Protein AF-A0A238YAT5-F1 (afdb_monomer)

Organism: Halorubrum vacuolatum (NCBI:txid63740)

Secondary structure (DSSP, 8-state):
------PPPPSSEEEES-GGGGTTT----SS--EEEE-SSHHHHHHHHHHHHHTT---TTEEEE-HHHHHHHHHHHTT--EEE--HHHHHHHHHHHHH-S--HHHHHHHHHH-SSGGGGHHHHHHHHHHHHHHHTT-HHHHHHHHHHHHHGGGTS-HHHHHHHHHHHHHHHHHHHHHHHHHHHHHHTSSS--EEES-HHHHHHHHHHHHHH-THHHHHH-TT--EEEEEEESS--HHHHHHHHHHHHHSSPEEEEEE-TTTHHHHHHHHHHSPPPSSTT---PPP--

Mean predicted aligned error: 5.85 Å

Solvent-accessible surface area (backbone atoms only — not comparable to full-atom values): 15440 Å² total; per-residue (Å²): 132,87,74,83,78,66,74,50,84,68,93,52,50,76,40,63,56,54,71,68,68,78,52,72,78,45,38,87,44,98,56,38,32,32,40,40,31,22,89,45,70,69,56,48,53,54,50,54,49,52,32,55,77,67,73,45,46,58,47,19,54,38,83,42,40,63,56,52,51,21,42,42,33,19,46,50,62,75,52,49,55,44,49,41,52,71,68,60,43,54,54,53,50,44,57,58,66,65,53,91,87,50,73,56,51,54,50,26,22,74,64,78,40,77,61,50,66,83,37,46,69,60,53,54,48,54,38,51,53,48,36,41,66,30,45,40,20,58,70,46,50,49,52,50,50,50,50,51,61,67,48,54,86,79,47,57,74,62,60,44,49,44,52,48,32,44,50,19,27,40,28,43,49,51,52,51,46,34,53,50,36,40,54,61,18,75,77,42,97,72,69,54,40,34,29,61,28,56,63,53,38,36,20,50,24,41,40,48,35,70,76,39,44,62,22,50,46,67,54,39,74,59,48,49,30,42,34,40,44,69,41,71,71,84,34,38,52,58,54,41,44,58,51,47,46,46,74,55,43,91,37,48,42,36,41,33,24,36,64,89,45,17,63,66,50,54,53,46,61,24,61,53,80,81,71,79,72,51,50,44,67,49,65,52,87,63,136

Radius of gyration: 20.61 Å; Cα contacts (8 Å, |Δi|>4): 437; chains: 1; bounding box: 48×39×60 Å

Foldseek 3Di:
DPDPQQFADDLAAEAEACQVVVQPPQDDDPAAAEEEEEQDVVQVVVNVVVCVVVVGHCRNYDYDYLLVLLQLLCVLLVQAADEDDPVRLLVLLLVVLVPPPDPLVVLVCVQQHPPVNVVSVVLVVLLVVCCQACVQPQVSLVVVLVVLVVCCVPDPPVVSSSVLSSQQSSLVSQVSSQVVQQVVQVPDPDRHRYHHGSSLSLLVSLLSCQVPVVSCCSSPVNHQEYEYEADLDHGQSNLSVQRSCSVSHNHRYYYYYYNVRRPVVSVCSRRDDRDDSGSDHDRDDDD

InterPro domains:
  IPR058819 UvrD domain-like [PF26510] (13-283)

Sequence (287 aa):
MQHKLTAYSLPFRVHVGQPETLWTTATRSRQPTTLIVTPVQLHKRNLETRLREQSRPMSSLLFRRLRGVAEDLLEAANKPAIAADRVDRLASLTEILTDPHRSVYDHLGAVIGEPLTAQIETVERARSELELVTGFHPRRMEWLADTVRSETRTASGLATIETLDLLAGVSQLHADLNNRLAADTAARETPTTRLASETTLLTRAIRELIADPGVWTAAYPTIERFVVAGASMLTAPLEDLLRAVVAQTDTDVHLHLRTASGPPIDEHLRRTKAVEEPGTQAVFAWR

Nearest PDB structures (foldseek):
  7sjr-assembly1_A  TM=6.755E-01  e=3.023E-04  Mycolicibacterium smegmatis
  4c30-assembly2_I  TM=5.904E-01  e=1.666E-04  Deinococcus radiodurans
  2is6-assembly1_A  TM=5.477E-01  e=5.486E-04  Escherichia coli
  2is6-assembly1_B  TM=5.410E-01  e=3.964E-04  Escherichia coli
  2is4-assembly1_A  TM=5.396E-01  e=8.016E-04  Escherichia coli

Structure (mmCIF, N/CA/C/O backbone):
data_AF-A0A238YAT5-F1
#
_entry.id   AF-A0A238YAT5-F1
#
loop_
_atom_site.group_PDB
_atom_site.id
_atom_site.type_symbol
_atom_site.label_atom_id
_atom_site.label_alt_id
_atom_site.label_comp_id
_atom_site.label_asym_id
_atom_site.label_entity_id
_atom_site.label_seq_id
_atom_site.pdbx_PDB_ins_code
_atom_site.Cartn_x
_atom_site.Cartn_y
_atom_site.Cartn_z
_atom_site.occupancy
_atom_site.B_iso_or_equiv
_atom_site.auth_seq_id
_atom_site.auth_comp_id
_atom_site.auth_asym_id
_atom_site.auth_atom_id
_atom_site.pdbx_PDB_model_num
ATOM 1 N N . MET A 1 1 ? -18.346 12.474 -25.838 1.00 33.84 1 MET A N 1
ATOM 2 C CA . MET A 1 1 ? -18.991 11.300 -25.209 1.00 33.84 1 MET A CA 1
ATOM 3 C C . MET A 1 1 ? -19.095 11.563 -23.717 1.00 33.84 1 MET A C 1
ATOM 5 O O . MET A 1 1 ? -18.069 11.628 -23.058 1.00 33.84 1 MET A O 1
ATOM 9 N N . GLN A 1 2 ? -20.301 11.785 -23.193 1.00 32.03 2 GLN A N 1
ATOM 10 C CA . GLN A 1 2 ? -20.530 11.806 -21.746 1.00 32.03 2 GLN A CA 1
ATOM 11 C C . GLN A 1 2 ? -20.383 10.369 -21.238 1.00 32.03 2 GLN A C 1
ATOM 13 O O . GLN A 1 2 ? -21.276 9.548 -21.442 1.00 32.03 2 GLN A O 1
ATOM 18 N N . HIS A 1 3 ? -19.248 10.038 -20.620 1.00 34.88 3 HIS A N 1
ATOM 19 C CA . HIS A 1 3 ? -19.173 8.823 -19.817 1.00 34.88 3 HIS A CA 1
ATOM 20 C C . HIS A 1 3 ? -20.176 8.981 -18.674 1.00 34.88 3 HIS A C 1
ATOM 22 O O . HIS A 1 3 ? -20.039 9.876 -17.842 1.00 34.88 3 HIS A O 1
ATOM 28 N N . LYS A 1 4 ? -21.217 8.143 -18.658 1.00 39.00 4 LYS A N 1
ATOM 29 C CA . LYS A 1 4 ? -22.094 7.970 -17.497 1.00 39.00 4 LYS A CA 1
ATOM 30 C C . LYS A 1 4 ? -21.203 7.475 -16.353 1.00 39.00 4 LYS A C 1
ATOM 32 O O . LYS A 1 4 ? -20.865 6.297 -16.285 1.00 39.00 4 LYS A O 1
ATOM 37 N N . LEU A 1 5 ? -20.737 8.403 -15.522 1.00 48.31 5 LEU A N 1
ATOM 38 C CA . LEU A 1 5 ? -19.886 8.116 -14.375 1.00 48.31 5 LEU A CA 1
ATOM 39 C C . LEU A 1 5 ? -20.742 7.387 -13.344 1.00 48.31 5 LEU A C 1
ATOM 41 O O . LEU A 1 5 ? -21.605 7.982 -12.704 1.00 48.31 5 LEU A O 1
ATOM 45 N N . THR A 1 6 ? -20.546 6.077 -13.240 1.00 58.47 6 THR A N 1
ATOM 46 C CA . THR A 1 6 ? -21.211 5.276 -12.214 1.00 58.47 6 THR A CA 1
ATOM 47 C C . THR A 1 6 ? -20.462 5.524 -10.913 1.00 58.47 6 THR A C 1
ATOM 49 O O . THR A 1 6 ? -19.295 5.160 -10.802 1.00 58.47 6 THR A O 1
ATOM 52 N N . ALA A 1 7 ? -21.096 6.209 -9.962 1.00 68.38 7 ALA A N 1
ATOM 53 C CA . ALA A 1 7 ? -20.542 6.371 -8.626 1.00 68.38 7 ALA A CA 1
ATOM 54 C C . ALA A 1 7 ? -20.739 5.064 -7.845 1.00 68.38 7 ALA A C 1
ATOM 56 O O . ALA A 1 7 ? -21.867 4.601 -7.680 1.00 68.38 7 ALA A O 1
ATOM 57 N N . TYR A 1 8 ? -19.649 4.474 -7.368 1.00 74.06 8 TYR A N 1
ATOM 58 C CA . TYR A 1 8 ? -19.668 3.309 -6.496 1.00 74.06 8 TYR A CA 1
ATOM 59 C C . TYR A 1 8 ? -19.928 3.737 -5.048 1.00 74.06 8 TYR A C 1
ATOM 61 O O . TYR A 1 8 ? -19.348 4.706 -4.546 1.00 74.06 8 TYR A O 1
ATOM 69 N N . SER A 1 9 ? -20.789 2.994 -4.351 1.00 83.62 9 SER A N 1
ATOM 70 C CA . SER A 1 9 ? -20.909 3.101 -2.898 1.00 83.62 9 SER A CA 1
ATOM 71 C C . SER A 1 9 ? -19.636 2.567 -2.245 1.00 83.62 9 SER A C 1
ATOM 73 O O . SER A 1 9 ? -19.202 1.455 -2.549 1.00 83.62 9 SER A O 1
ATOM 75 N N . LEU A 1 10 ? -19.044 3.346 -1.341 1.00 89.25 10 LEU A N 1
ATOM 76 C CA . LEU A 1 10 ? -17.885 2.895 -0.580 1.00 89.25 10 LEU A CA 1
ATOM 77 C C . LEU A 1 10 ? -18.328 1.977 0.563 1.00 89.25 10 LEU A C 1
ATOM 79 O O . LEU A 1 10 ? -19.313 2.294 1.230 1.00 89.25 10 LEU A O 1
ATOM 83 N N . PRO A 1 11 ? -17.600 0.876 0.816 1.00 90.31 11 PRO A N 1
ATOM 84 C CA . PRO A 1 11 ? -17.917 -0.033 1.912 1.00 90.31 11 PRO A CA 1
ATOM 85 C C . PRO A 1 11 ? -17.482 0.535 3.279 1.00 90.31 11 PRO A C 1
ATOM 87 O O . PRO A 1 11 ? -17.828 -0.010 4.316 1.00 90.31 11 PRO A O 1
ATOM 90 N N . PHE A 1 12 ? -16.764 1.661 3.297 1.00 93.88 12 PHE A N 1
ATOM 91 C CA . PHE A 1 12 ? -16.327 2.377 4.497 1.00 93.88 12 PHE A CA 1
ATOM 92 C C . PHE A 1 12 ? -16.749 3.847 4.458 1.00 93.88 12 PHE A C 1
ATOM 94 O O . PHE A 1 12 ? -17.096 4.400 3.409 1.00 93.88 12 PHE A O 1
ATOM 101 N N . ARG A 1 13 ? -16.684 4.511 5.615 1.00 94.25 13 ARG A N 1
ATOM 102 C CA . ARG A 1 13 ? -17.069 5.920 5.756 1.00 94.25 13 ARG A CA 1
ATOM 103 C C . ARG A 1 13 ? -15.888 6.836 5.459 1.00 94.25 13 ARG A C 1
ATOM 105 O O . ARG A 1 13 ? -14.806 6.653 6.011 1.00 94.25 13 ARG A O 1
ATOM 112 N N . VAL A 1 14 ? -16.115 7.856 4.635 1.00 93.88 14 VAL A N 1
ATOM 113 C CA . VAL A 1 14 ? -15.128 8.901 4.334 1.00 93.88 14 VAL A CA 1
ATOM 114 C C . VAL A 1 14 ? -15.590 10.218 4.944 1.00 93.88 14 VAL A C 1
ATOM 116 O O . VAL A 1 14 ? -16.712 10.656 4.706 1.00 93.88 14 VAL A O 1
ATOM 119 N N . HIS A 1 15 ? -14.711 10.848 5.717 1.00 93.06 15 HIS A N 1
ATOM 120 C CA . HIS A 1 15 ? -14.942 12.128 6.383 1.00 93.06 15 HIS A CA 1
ATOM 121 C C . HIS A 1 15 ? -13.949 13.149 5.842 1.00 93.06 15 HIS A C 1
ATOM 123 O O . HIS A 1 15 ? -12.739 12.938 5.923 1.00 93.06 15 HIS A O 1
ATOM 129 N N . VAL A 1 16 ? -14.433 14.268 5.306 1.00 91.75 16 VAL A N 1
ATOM 130 C CA . VAL A 1 16 ? -13.578 15.316 4.731 1.00 91.75 16 VAL A CA 1
ATOM 131 C C . VAL A 1 16 ? -13.651 16.563 5.595 1.00 91.75 16 VAL A C 1
ATOM 133 O O . VAL A 1 16 ? -14.718 17.141 5.765 1.00 91.75 16 VAL A O 1
ATOM 136 N N . GLY A 1 17 ? -12.507 16.993 6.132 1.00 84.00 17 GLY A N 1
ATOM 137 C CA . GLY A 1 17 ? -12.424 18.255 6.873 1.00 84.00 17 GLY A CA 1
ATOM 138 C C . GLY A 1 17 ? -13.181 18.270 8.203 1.00 84.00 17 GLY A C 1
ATOM 139 O O . GLY A 1 17 ? -13.448 19.351 8.713 1.00 84.00 17 GLY A O 1
ATOM 140 N N . GLN A 1 18 ? -13.487 17.096 8.763 1.00 82.06 18 GLN A N 1
ATOM 141 C CA . GLN A 1 18 ? -14.214 16.934 10.028 1.00 82.06 18 GLN A CA 1
ATOM 142 C C . GLN A 1 18 ? -13.343 16.259 11.105 1.00 82.06 18 GLN A C 1
ATOM 144 O O . GLN A 1 18 ? -13.629 15.130 11.517 1.00 82.06 18 GLN A O 1
ATOM 149 N N . PRO A 1 19 ? -12.211 16.857 11.522 1.00 77.06 19 PRO A N 1
ATOM 150 C CA . PRO A 1 19 ? -11.283 16.210 12.448 1.00 77.06 19 PRO A CA 1
ATOM 151 C C . PRO A 1 19 ? -11.903 15.933 13.823 1.00 77.06 19 PRO A C 1
ATOM 153 O O . PRO A 1 19 ? -11.554 14.940 14.443 1.00 77.06 19 PRO A O 1
ATOM 156 N N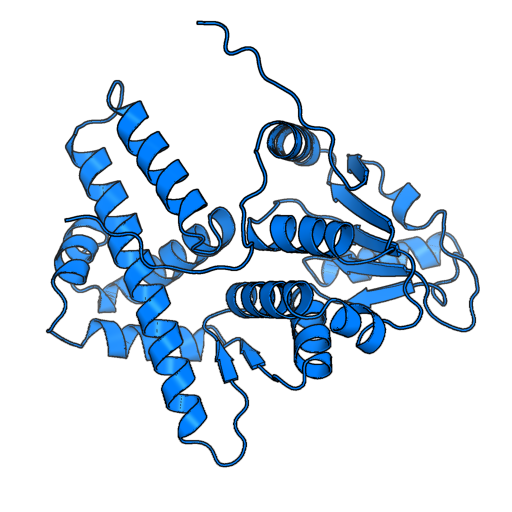 . GLU A 1 20 ? -12.840 16.753 14.286 1.00 75.56 20 GLU A N 1
ATOM 157 C CA . GLU A 1 20 ? -13.546 16.590 15.562 1.00 75.56 20 GLU A CA 1
ATOM 158 C C . GLU A 1 20 ? -14.279 15.252 15.697 1.00 75.56 20 GLU A C 1
ATOM 160 O O . GLU A 1 20 ? -14.320 14.681 16.787 1.00 75.56 20 GLU A O 1
ATOM 165 N N . THR A 1 21 ? -14.770 14.692 14.591 1.00 80.69 21 THR A N 1
ATOM 166 C CA . THR A 1 21 ? -15.446 13.383 14.582 1.00 80.69 21 THR A CA 1
ATOM 167 C C . THR A 1 21 ? -14.509 12.213 14.914 1.00 80.69 21 THR A C 1
ATOM 169 O O . THR A 1 21 ? -14.981 11.150 15.310 1.00 80.69 21 THR A O 1
ATOM 172 N N . LEU A 1 22 ? -13.181 12.402 14.829 1.00 76.81 22 LEU A N 1
ATOM 173 C CA . LEU A 1 22 ? -12.184 11.381 15.188 1.00 76.81 22 LEU A CA 1
ATOM 174 C C . LEU A 1 22 ? -12.222 11.004 16.670 1.00 76.81 22 LEU A C 1
ATOM 176 O O . LEU A 1 22 ? -11.814 9.905 17.036 1.00 76.81 22 LEU A O 1
ATOM 180 N N . TRP A 1 23 ? -12.649 11.928 17.529 1.00 75.44 23 TRP A N 1
ATOM 181 C CA . TRP A 1 23 ? -12.578 11.759 18.978 1.00 75.44 23 TRP A CA 1
ATOM 182 C C . TRP A 1 23 ? -13.898 12.012 19.700 1.00 75.44 23 TRP A C 1
ATOM 184 O O . TRP A 1 23 ? -13.949 11.928 20.928 1.00 75.44 23 TRP A O 1
ATOM 194 N N . THR A 1 24 ? -14.994 12.249 18.975 1.00 74.31 24 THR A N 1
ATOM 195 C CA . THR A 1 24 ? -16.342 12.254 19.569 1.00 74.31 24 THR A CA 1
ATOM 196 C C . THR A 1 24 ? -16.690 10.916 20.215 1.00 74.31 24 THR A C 1
ATOM 198 O O . THR A 1 24 ? -17.470 10.886 21.162 1.00 74.31 24 THR A O 1
ATOM 201 N N . THR A 1 25 ? -16.088 9.819 19.748 1.00 72.56 25 THR A N 1
ATOM 202 C CA . THR A 1 25 ? -16.302 8.470 20.290 1.00 72.56 25 THR A CA 1
ATOM 203 C C . THR A 1 25 ? -15.244 8.046 21.307 1.00 72.56 25 THR A C 1
ATOM 205 O O . THR A 1 25 ? -15.262 6.905 21.756 1.00 72.56 25 THR A O 1
ATOM 208 N N . ALA A 1 26 ? -14.325 8.941 21.682 1.00 84.38 26 ALA A N 1
ATOM 209 C CA . ALA A 1 26 ? -13.312 8.655 22.686 1.00 84.38 26 ALA A CA 1
ATOM 210 C C . ALA A 1 26 ? -13.960 8.579 24.080 1.00 84.38 26 ALA A C 1
ATOM 212 O O . ALA A 1 26 ? -14.397 9.584 24.650 1.00 84.38 26 ALA A O 1
ATOM 213 N N . THR A 1 27 ? -14.034 7.368 24.627 1.00 87.44 27 THR A N 1
ATOM 214 C CA . THR A 1 27 ? -14.640 7.061 25.930 1.00 87.44 27 THR A CA 1
ATOM 215 C C . THR A 1 27 ? -13.621 6.436 26.881 1.00 87.44 27 THR A C 1
ATOM 217 O O . THR A 1 27 ? -12.534 6.010 26.478 1.00 87.44 27 THR A O 1
ATOM 220 N N . ARG A 1 28 ? -13.938 6.407 28.181 1.00 90.00 28 ARG A N 1
ATOM 221 C CA . ARG A 1 28 ? -13.153 5.618 29.134 1.00 90.00 28 ARG A CA 1
ATOM 222 C C . ARG A 1 28 ? -13.497 4.149 28.927 1.00 90.00 28 ARG A C 1
ATOM 224 O O . ARG A 1 28 ? -14.640 3.760 29.125 1.00 90.00 28 ARG A O 1
ATOM 231 N N . SER A 1 29 ? -12.496 3.354 28.583 1.00 91.19 29 SER A N 1
ATOM 232 C CA . SER A 1 29 ? -12.596 1.898 28.506 1.00 91.19 29 SER A CA 1
ATOM 233 C C . SER A 1 29 ? -11.443 1.238 29.264 1.00 91.19 29 SER A C 1
ATOM 235 O O . SER A 1 29 ? -10.429 1.888 29.539 1.00 91.19 29 SER A O 1
ATOM 237 N N . ARG A 1 30 ? -11.616 -0.040 29.622 1.00 91.50 30 ARG A N 1
ATOM 238 C CA . ARG A 1 30 ? -10.552 -0.904 30.168 1.00 91.50 30 ARG A CA 1
ATOM 239 C C . ARG A 1 30 ? -9.630 -1.445 29.075 1.00 91.50 30 ARG A C 1
ATOM 241 O O . ARG A 1 30 ? -8.480 -1.753 29.363 1.00 91.50 30 ARG A O 1
ATOM 248 N N . GLN A 1 31 ? -10.140 -1.561 27.852 1.00 92.50 31 GLN A N 1
ATOM 249 C CA . GLN A 1 31 ? -9.416 -2.043 26.678 1.00 92.50 31 GLN A CA 1
ATOM 250 C C . GLN A 1 31 ? -9.695 -1.122 25.483 1.00 92.50 31 GLN A C 1
ATOM 252 O O . GLN A 1 31 ? -10.791 -0.553 25.399 1.00 92.50 31 GLN A O 1
ATOM 257 N N . PRO A 1 32 ? -8.731 -0.942 24.568 1.00 94.44 32 PRO A N 1
ATOM 258 C CA . PRO A 1 32 ? -8.949 -0.123 23.388 1.00 94.44 32 PRO A CA 1
ATOM 259 C C . PRO A 1 32 ? -9.992 -0.775 22.476 1.00 94.44 32 PRO A C 1
ATOM 261 O O . PRO A 1 32 ? -9.917 -1.971 22.218 1.00 94.44 32 PRO A O 1
ATOM 264 N N . THR A 1 33 ? -10.938 0.012 21.971 1.00 95.56 33 THR A N 1
ATOM 265 C CA . THR A 1 33 ? -11.963 -0.436 21.011 1.00 95.56 33 THR A CA 1
ATOM 266 C C . THR A 1 33 ? -11.824 0.233 19.648 1.00 95.56 33 THR A C 1
ATOM 268 O O . THR A 1 33 ? -12.434 -0.195 18.673 1.00 95.56 33 THR A O 1
ATOM 271 N N . THR A 1 34 ? -11.006 1.284 19.550 1.00 95.56 34 THR A N 1
ATOM 272 C CA . THR A 1 34 ? -10.747 2.007 18.302 1.00 95.56 34 THR A CA 1
ATOM 273 C C . THR A 1 34 ? -9.257 2.008 17.983 1.00 95.56 34 THR A C 1
ATOM 275 O O . THR A 1 34 ? -8.454 2.533 18.755 1.00 95.56 34 THR A O 1
ATOM 278 N N . LEU A 1 35 ? -8.886 1.470 16.823 1.00 96.06 35 LEU A N 1
ATOM 279 C CA . LEU A 1 35 ? -7.536 1.540 16.274 1.00 96.06 35 LEU A CA 1
ATOM 280 C C . LEU A 1 35 ? -7.416 2.787 15.395 1.00 96.06 35 LEU A C 1
ATOM 282 O O . LEU A 1 35 ? -8.089 2.896 14.374 1.00 96.06 35 LEU A O 1
ATOM 286 N N . ILE A 1 36 ? -6.543 3.720 15.772 1.00 94.44 36 ILE A N 1
ATOM 287 C CA . ILE A 1 36 ? -6.243 4.927 15.002 1.00 94.44 36 ILE A CA 1
ATOM 288 C C . ILE A 1 36 ? -4.868 4.787 14.355 1.00 94.44 36 ILE A C 1
ATOM 290 O O . ILE A 1 36 ? -3.833 4.753 15.029 1.00 94.44 36 ILE A O 1
ATOM 294 N N . VAL A 1 37 ? -4.860 4.792 13.026 1.00 93.69 37 VAL A N 1
ATOM 295 C CA . VAL A 1 37 ? -3.654 4.848 12.209 1.00 93.69 37 VAL A CA 1
ATOM 296 C C . VAL A 1 37 ? -3.454 6.247 11.669 1.00 93.69 37 VAL A C 1
ATOM 298 O O . VAL A 1 37 ? -4.330 6.834 11.038 1.00 93.69 37 VAL A O 1
ATOM 301 N N . THR A 1 38 ? -2.257 6.777 11.891 1.00 87.00 38 THR A N 1
ATOM 302 C CA . THR A 1 38 ? -1.832 8.037 11.280 1.00 87.00 38 THR A CA 1
ATOM 303 C C . THR A 1 38 ? -0.623 7.799 10.377 1.00 87.00 38 THR A C 1
ATOM 305 O O . THR A 1 38 ? 0.293 7.077 10.780 1.00 87.00 38 THR A O 1
ATOM 308 N N . PRO A 1 39 ? -0.575 8.405 9.174 1.00 72.81 39 PRO A N 1
ATOM 309 C CA . PRO A 1 39 ? 0.557 8.224 8.263 1.00 72.81 39 PRO A CA 1
ATOM 310 C C . PRO A 1 39 ? 1.901 8.703 8.832 1.00 72.81 39 PRO A C 1
ATOM 312 O O . PRO A 1 39 ? 2.944 8.160 8.491 1.00 72.81 39 PRO A O 1
ATOM 315 N N . VAL A 1 40 ? 1.897 9.711 9.715 1.00 75.56 40 VAL A N 1
ATOM 316 C CA . VAL A 1 40 ? 3.116 10.294 10.302 1.00 75.56 40 VAL A CA 1
ATOM 317 C C . VAL A 1 40 ? 2.956 10.549 11.801 1.00 75.56 40 VAL A C 1
ATOM 319 O O . VAL A 1 40 ? 1.882 10.930 12.265 1.00 75.56 40 VAL A O 1
ATOM 322 N N . GLN A 1 41 ? 4.048 10.421 12.569 1.00 73.69 41 GLN A N 1
ATOM 323 C CA . GLN A 1 41 ? 4.024 10.609 14.033 1.00 73.69 41 GLN A CA 1
ATOM 324 C C . GLN A 1 41 ? 3.536 11.984 14.474 1.00 73.69 41 GLN A C 1
ATOM 326 O O . GLN A 1 41 ? 2.906 12.113 15.521 1.00 73.69 41 GLN A O 1
ATOM 331 N N . LEU A 1 42 ? 3.818 13.020 13.684 1.00 76.12 42 LEU A N 1
ATOM 332 C CA . LEU A 1 42 ? 3.361 14.366 14.003 1.00 76.12 42 LEU A CA 1
ATOM 333 C C . LEU A 1 42 ? 1.829 14.427 14.091 1.00 76.12 42 LEU A C 1
ATOM 335 O O . LEU A 1 42 ? 1.295 15.120 14.951 1.00 76.12 42 LEU A O 1
ATOM 339 N N . HIS A 1 43 ? 1.117 13.667 13.253 1.00 80.75 43 HIS A N 1
ATOM 340 C CA . HIS A 1 43 ? -0.345 13.615 13.292 1.00 80.75 43 HIS A CA 1
ATOM 341 C C . HIS A 1 43 ? -0.846 12.919 14.550 1.00 80.75 43 HIS A C 1
ATOM 343 O O . HIS A 1 43 ? -1.762 13.439 15.181 1.00 80.75 43 HIS A O 1
ATOM 349 N N . LYS A 1 44 ? -0.210 11.810 14.952 1.00 83.81 44 LYS A N 1
ATOM 350 C CA . LYS A 1 44 ? -0.489 11.163 16.239 1.00 83.81 44 LYS A CA 1
ATOM 351 C C . LYS A 1 44 ? -0.348 12.164 17.387 1.00 83.81 44 LYS A C 1
ATOM 353 O O . LYS A 1 44 ? -1.295 12.361 18.141 1.00 83.81 44 LYS A O 1
ATOM 358 N N . ARG A 1 45 ? 0.795 12.856 17.473 1.00 84.94 45 ARG A N 1
ATOM 359 C CA . ARG A 1 45 ? 1.058 13.833 18.541 1.00 84.94 45 ARG A CA 1
ATOM 360 C C . ARG A 1 45 ? 0.030 14.965 18.553 1.00 84.94 45 ARG A C 1
ATOM 362 O O . ARG A 1 45 ? -0.444 15.345 19.618 1.00 84.94 45 ARG A O 1
ATOM 369 N N . ASN A 1 46 ? -0.334 15.486 17.383 1.00 85.69 46 ASN A N 1
ATOM 370 C CA . ASN A 1 46 ? -1.341 16.541 17.275 1.00 85.69 46 ASN A CA 1
ATOM 371 C C . ASN A 1 46 ? -2.726 16.057 17.731 1.00 85.69 46 ASN A C 1
ATOM 373 O O . ASN A 1 46 ? -3.446 16.811 18.383 1.00 85.69 46 ASN A O 1
ATOM 377 N N . LEU A 1 47 ? -3.091 14.809 17.422 1.00 85.12 47 LEU A N 1
ATOM 378 C CA . LEU A 1 47 ? -4.349 14.224 17.876 1.00 85.12 47 LEU A CA 1
ATOM 379 C C . LEU A 1 47 ? -4.367 14.046 19.400 1.00 85.12 47 LEU A C 1
ATOM 381 O O . LEU A 1 47 ? -5.321 14.460 20.051 1.00 85.12 47 LEU A O 1
ATOM 385 N N . GLU A 1 48 ? -3.296 13.499 19.979 1.00 86.56 48 GLU A N 1
ATOM 386 C CA . GLU A 1 48 ? -3.156 13.355 21.433 1.00 86.56 48 GLU A CA 1
ATOM 387 C C . GLU A 1 48 ? -3.215 14.708 22.151 1.00 86.56 48 GLU A C 1
ATOM 389 O O . GLU A 1 48 ? -3.862 14.833 23.188 1.00 86.56 48 GLU A O 1
ATOM 394 N N . THR A 1 49 ? -2.570 15.741 21.602 1.00 88.00 49 THR A N 1
ATOM 395 C CA . THR A 1 49 ? -2.634 17.094 22.166 1.00 88.00 49 THR A CA 1
ATOM 396 C C . THR A 1 49 ? -4.061 17.635 22.159 1.00 88.00 49 THR A C 1
ATOM 398 O O . THR A 1 49 ? -4.531 18.055 23.212 1.00 88.00 49 THR A O 1
ATOM 401 N N . ARG A 1 50 ? -4.793 17.524 21.044 1.00 86.75 50 ARG A N 1
ATOM 402 C CA . ARG A 1 50 ? -6.200 17.962 20.984 1.00 86.75 50 ARG A CA 1
ATOM 403 C C . ARG A 1 50 ? -7.110 17.173 21.923 1.00 86.75 50 ARG A C 1
ATOM 405 O O . ARG A 1 50 ? -7.988 17.753 22.556 1.00 86.75 50 ARG A O 1
ATOM 412 N N . LEU A 1 51 ? -6.888 15.864 22.054 1.00 87.75 51 LEU A N 1
ATOM 413 C CA . LEU A 1 51 ? -7.603 15.021 23.016 1.00 87.75 51 LEU A CA 1
ATOM 414 C C . LEU A 1 51 ? -7.391 15.512 24.455 1.00 87.75 51 LEU A C 1
ATOM 416 O O . LEU A 1 51 ? -8.360 15.617 25.207 1.00 87.75 51 LEU A O 1
ATOM 420 N N . ARG A 1 52 ? -6.151 15.868 24.826 1.00 89.19 52 ARG A N 1
ATOM 421 C CA . ARG A 1 52 ? -5.837 16.450 26.144 1.00 89.19 52 ARG A CA 1
ATOM 422 C C . ARG A 1 52 ? -6.490 17.813 26.343 1.00 89.19 52 ARG A C 1
ATOM 424 O O . ARG A 1 52 ? -7.120 18.020 27.373 1.00 89.19 52 ARG A O 1
ATOM 431 N N . GLU A 1 53 ? -6.377 18.710 25.365 1.00 89.19 53 GLU A N 1
ATOM 432 C CA . GLU A 1 53 ? -6.977 20.053 25.410 1.00 89.19 53 GLU A CA 1
ATOM 433 C C . GLU A 1 53 ? -8.496 19.995 25.623 1.00 89.19 53 GLU A C 1
ATOM 435 O O . GLU A 1 53 ? -9.058 20.811 26.346 1.00 89.19 53 GLU A O 1
ATOM 440 N N . GLN A 1 54 ? -9.159 18.987 25.053 1.00 86.62 54 GLN A N 1
ATOM 441 C CA . GLN A 1 54 ? -10.600 18.771 25.199 1.00 86.62 54 GLN A CA 1
ATOM 442 C C . GLN A 1 54 ? -10.979 17.850 26.368 1.00 86.62 54 GLN A C 1
ATOM 444 O O . GLN A 1 54 ? -12.141 17.458 26.483 1.00 86.62 54 GLN A O 1
ATOM 449 N N . SER A 1 55 ? -10.022 17.478 27.227 1.00 85.69 55 SER A N 1
ATOM 450 C CA . SER A 1 55 ? -10.233 16.571 28.365 1.00 85.69 55 SER A CA 1
ATOM 451 C C . SER A 1 55 ? -10.902 15.241 27.975 1.00 85.69 55 SER A C 1
ATOM 453 O O . SER A 1 55 ? -11.692 14.669 28.731 1.00 85.69 55 SER A O 1
ATOM 455 N N . ARG A 1 56 ? -10.598 14.734 26.774 1.00 88.00 56 ARG A N 1
ATOM 456 C CA . ARG A 1 56 ? -11.127 13.468 26.259 1.00 88.00 56 ARG A CA 1
ATOM 457 C C . ARG A 1 56 ? -10.260 12.293 26.728 1.00 88.00 56 ARG A C 1
ATOM 459 O O . ARG A 1 56 ? -9.032 12.363 26.647 1.00 88.00 56 ARG A O 1
ATOM 466 N N . PRO A 1 57 ? -10.869 11.197 27.213 1.00 88.50 57 PRO A N 1
ATOM 467 C CA . PRO A 1 57 ? -10.127 10.005 27.605 1.00 88.50 57 PRO A CA 1
ATOM 468 C C . PRO A 1 57 ? -9.521 9.314 26.378 1.00 88.50 57 PRO A C 1
ATOM 470 O O . PRO A 1 57 ? -10.156 9.237 25.334 1.00 88.50 57 PRO A O 1
ATOM 473 N N . MET A 1 58 ? -8.313 8.766 26.520 1.00 90.19 58 MET A N 1
ATOM 474 C CA . MET A 1 58 ? -7.634 8.034 25.439 1.00 90.19 58 MET A CA 1
ATOM 475 C C . MET A 1 58 ? -7.667 6.516 25.617 1.00 90.19 58 MET A C 1
ATOM 477 O O . MET A 1 58 ? -7.187 5.804 24.749 1.00 90.19 58 MET A O 1
ATOM 481 N N . SER A 1 59 ? -8.202 5.996 26.727 1.00 92.38 59 SER A N 1
ATOM 482 C CA . SER A 1 59 ? -8.080 4.567 27.053 1.00 92.38 59 SER A CA 1
ATOM 483 C C . SER A 1 59 ? -8.871 3.632 26.132 1.00 92.38 59 SER A C 1
ATOM 485 O O . SER A 1 59 ? -8.599 2.438 26.106 1.00 92.38 59 SER A O 1
ATOM 487 N N . SER A 1 60 ? -9.818 4.160 25.354 1.00 93.06 60 SER A N 1
ATOM 488 C CA . SER A 1 60 ? -10.496 3.434 24.269 1.00 93.06 60 SER A CA 1
ATOM 489 C C . SER A 1 60 ? -9.719 3.436 22.944 1.00 93.06 60 SER A C 1
ATOM 491 O O . SER A 1 60 ? -10.131 2.750 22.011 1.00 93.06 60 SER A O 1
ATOM 493 N N . LEU A 1 61 ? -8.614 4.182 22.835 1.00 93.50 61 LEU A N 1
ATOM 494 C CA . LEU A 1 61 ? -7.896 4.410 21.581 1.00 93.50 61 LEU A CA 1
ATOM 495 C C . LEU A 1 61 ? -6.544 3.685 21.577 1.00 93.50 61 LEU A C 1
ATOM 497 O O . LEU A 1 61 ? -5.718 3.879 22.468 1.00 93.50 61 LEU A O 1
ATOM 501 N N . LEU A 1 62 ? -6.285 2.908 20.528 1.00 93.81 62 LEU A N 1
ATOM 502 C CA . LEU A 1 62 ? -4.978 2.332 20.228 1.00 93.81 62 LEU A CA 1
ATOM 503 C C . LEU A 1 62 ? -4.360 3.070 19.041 1.00 93.81 62 LEU A C 1
ATOM 505 O O . LEU A 1 62 ? -4.947 3.129 17.968 1.00 93.81 62 LEU A O 1
ATOM 509 N N . PHE A 1 63 ? -3.156 3.612 19.212 1.00 92.75 63 PHE A N 1
ATOM 510 C CA . PHE A 1 63 ? -2.448 4.317 18.143 1.00 92.75 63 PHE A CA 1
ATOM 511 C C . PHE A 1 63 ? -1.392 3.438 17.485 1.00 92.75 63 PHE A C 1
ATOM 513 O O . PHE A 1 63 ? -0.456 2.980 18.150 1.00 92.75 63 PHE A O 1
ATOM 520 N N . ARG A 1 64 ? -1.472 3.307 16.160 1.00 93.62 64 ARG A N 1
ATOM 521 C CA . ARG A 1 64 ? -0.470 2.618 15.340 1.00 93.62 64 ARG A CA 1
ATOM 522 C C . ARG A 1 64 ? -0.036 3.464 14.145 1.00 93.62 64 ARG A C 1
ATOM 524 O O . ARG A 1 64 ? -0.699 4.419 13.738 1.00 93.62 64 ARG A O 1
ATOM 531 N N . ARG A 1 65 ? 1.128 3.128 13.593 1.00 91.94 65 ARG A N 1
ATOM 532 C CA . ARG A 1 65 ? 1.490 3.511 12.222 1.00 91.94 65 ARG A CA 1
ATOM 533 C C . ARG A 1 65 ? 1.033 2.406 11.281 1.00 91.94 65 ARG A C 1
ATOM 535 O O . ARG A 1 65 ? 0.868 1.273 11.718 1.00 91.94 65 ARG A O 1
ATOM 542 N N . LEU A 1 66 ? 0.929 2.721 9.995 1.00 91.69 66 LEU A N 1
ATOM 543 C CA . LEU A 1 66 ? 0.558 1.743 8.974 1.00 91.69 66 LEU A CA 1
ATOM 544 C C . LEU A 1 66 ? 1.521 0.543 8.938 1.00 91.69 66 LEU A C 1
ATOM 546 O O . LEU A 1 66 ? 1.072 -0.596 8.917 1.00 91.69 66 LEU A O 1
ATOM 550 N N . ARG A 1 67 ? 2.831 0.798 9.060 1.00 92.69 67 ARG A N 1
ATOM 551 C CA . ARG A 1 67 ? 3.844 -0.250 9.247 1.00 92.69 67 ARG A CA 1
ATOM 552 C C . ARG A 1 67 ? 3.544 -1.161 10.439 1.00 92.69 67 ARG A C 1
ATOM 554 O O . ARG A 1 67 ? 3.599 -2.369 10.288 1.00 92.69 67 ARG A O 1
ATOM 561 N N . GLY A 1 68 ? 3.203 -0.581 11.591 1.00 94.12 68 GLY A N 1
ATOM 562 C CA . GLY A 1 68 ? 2.903 -1.355 12.796 1.00 94.12 68 GLY A CA 1
ATOM 563 C C . GLY A 1 68 ? 1.669 -2.238 12.624 1.00 94.12 68 GLY A C 1
ATOM 564 O O . GLY A 1 68 ? 1.662 -3.349 13.120 1.00 94.12 68 GLY A O 1
ATOM 565 N N . VAL A 1 69 ? 0.666 -1.789 11.859 1.00 96.19 69 VAL A N 1
ATOM 566 C CA . VAL A 1 69 ? -0.472 -2.651 11.497 1.00 96.19 69 VAL A CA 1
ATOM 567 C C . VAL A 1 69 ? -0.031 -3.832 10.643 1.00 96.19 69 VAL A C 1
ATOM 569 O O . VAL A 1 69 ? -0.444 -4.955 10.896 1.00 96.19 69 VAL A O 1
ATOM 572 N N . ALA A 1 70 ? 0.832 -3.600 9.655 1.00 96.81 70 ALA A N 1
ATOM 573 C CA . ALA A 1 70 ? 1.355 -4.685 8.837 1.00 96.81 70 ALA A CA 1
ATOM 574 C C . ALA A 1 70 ? 2.187 -5.686 9.661 1.00 96.81 70 ALA A C 1
ATOM 576 O O . ALA A 1 70 ? 2.033 -6.888 9.479 1.00 96.81 70 ALA A O 1
ATOM 577 N N . GLU A 1 71 ? 3.033 -5.200 10.575 1.00 96.00 71 GLU A N 1
ATOM 578 C CA . GLU A 1 71 ? 3.826 -6.035 11.490 1.00 96.00 71 GLU A CA 1
ATOM 579 C C . GLU A 1 71 ? 2.921 -6.850 12.428 1.00 96.00 71 GLU A C 1
ATOM 581 O O . GLU A 1 71 ? 3.061 -8.069 12.463 1.00 96.00 71 GLU A O 1
ATOM 586 N N . ASP A 1 72 ? 1.949 -6.209 13.093 1.00 97.19 72 ASP A N 1
ATOM 587 C CA . ASP A 1 72 ? 1.004 -6.865 14.010 1.00 97.19 72 ASP A CA 1
ATOM 588 C C . ASP A 1 72 ? 0.222 -7.995 13.288 1.00 97.19 72 ASP A C 1
ATOM 590 O O . ASP A 1 72 ? 0.086 -9.101 13.813 1.00 97.19 72 ASP A O 1
ATOM 594 N N . LEU A 1 73 ? -0.255 -7.756 12.056 1.00 98.06 73 LEU A N 1
ATOM 595 C CA . LEU A 1 73 ? -0.982 -8.763 11.264 1.00 98.06 73 LEU A CA 1
ATOM 596 C C . LEU A 1 73 ? -0.087 -9.928 10.821 1.00 98.06 73 LEU A C 1
ATOM 598 O O . LEU A 1 73 ? -0.515 -11.081 10.829 1.00 98.06 73 LEU A O 1
ATOM 602 N N . LEU A 1 74 ? 1.154 -9.646 10.425 1.00 97.12 74 LEU A N 1
ATOM 603 C CA . LEU A 1 74 ? 2.098 -10.678 9.993 1.00 97.12 74 LEU A CA 1
ATOM 604 C C . LEU A 1 74 ? 2.619 -11.515 11.162 1.00 97.12 74 LEU A C 1
ATOM 606 O O . LEU A 1 74 ? 2.848 -12.712 10.995 1.00 97.12 74 LEU A O 1
ATOM 610 N N .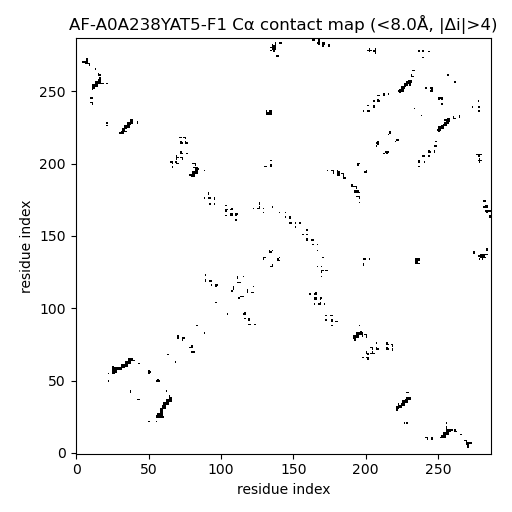 GLU A 1 75 ? 2.784 -10.908 12.335 1.00 96.06 75 GLU A N 1
ATOM 611 C CA . GLU A 1 75 ? 3.082 -11.618 13.576 1.00 96.06 75 GLU A CA 1
ATOM 612 C C . GLU A 1 75 ? 1.923 -12.545 13.959 1.00 96.06 75 GLU A C 1
ATOM 614 O O . GLU A 1 75 ? 2.148 -13.734 14.178 1.00 96.06 75 GLU A O 1
ATOM 619 N N . ALA A 1 76 ? 0.680 -12.050 13.924 1.00 97.25 76 ALA A N 1
ATOM 620 C CA . ALA A 1 76 ? -0.514 -12.863 14.164 1.00 97.25 76 ALA A CA 1
ATOM 621 C C . ALA A 1 76 ? -0.659 -14.030 13.165 1.00 97.25 76 ALA A C 1
ATOM 623 O O . ALA A 1 76 ? -1.113 -15.112 13.534 1.00 97.25 76 ALA A O 1
ATOM 624 N N . ALA A 1 77 ? -0.212 -13.840 11.921 1.00 96.81 77 ALA A N 1
ATOM 625 C CA . ALA A 1 77 ? -0.158 -14.879 10.892 1.00 96.81 77 ALA A CA 1
ATOM 626 C C . ALA A 1 77 ? 1.057 -15.829 11.014 1.00 96.81 77 ALA A C 1
ATOM 628 O O . ALA A 1 77 ? 1.252 -16.680 10.145 1.00 96.81 77 ALA A O 1
ATOM 629 N N . ASN A 1 78 ? 1.904 -15.687 12.044 1.00 94.75 78 ASN A N 1
ATOM 630 C CA . ASN A 1 78 ? 3.171 -16.415 12.215 1.00 94.75 78 ASN A CA 1
ATOM 631 C C . ASN A 1 78 ? 4.123 -16.307 11.006 1.00 94.75 78 ASN A C 1
ATOM 633 O O . ASN A 1 78 ? 4.871 -17.232 10.686 1.00 94.75 78 ASN A O 1
ATOM 637 N N . LYS A 1 79 ? 4.104 -15.166 10.313 1.00 93.31 79 LYS A N 1
ATOM 638 C CA . LYS A 1 79 ? 4.922 -14.881 9.126 1.00 93.31 79 LYS A CA 1
ATOM 639 C C . LYS A 1 79 ? 5.689 -13.566 9.304 1.00 93.31 79 LYS A C 1
ATOM 641 O O . LYS A 1 79 ? 5.520 -12.657 8.484 1.00 93.31 79 LYS A O 1
ATOM 646 N N . PRO A 1 80 ? 6.534 -13.444 10.348 1.00 87.00 80 PRO A N 1
ATOM 647 C CA . PRO A 1 80 ? 7.199 -12.191 10.675 1.00 87.00 80 PRO A CA 1
ATOM 648 C C . PRO A 1 80 ? 8.047 -11.696 9.500 1.00 87.00 80 PRO A C 1
ATOM 650 O O . PRO A 1 80 ? 8.846 -12.431 8.907 1.00 87.00 80 PRO A O 1
ATOM 653 N N . ALA A 1 81 ? 7.875 -10.420 9.173 1.00 89.56 81 ALA A N 1
ATOM 654 C CA . ALA A 1 81 ? 8.634 -9.755 8.132 1.00 89.56 81 ALA A CA 1
ATOM 655 C C . ALA A 1 81 ? 8.973 -8.324 8.545 1.00 89.56 81 ALA A C 1
ATOM 657 O O . ALA A 1 81 ? 8.256 -7.695 9.320 1.00 89.56 81 ALA A O 1
ATOM 658 N N . ILE A 1 82 ? 10.070 -7.810 8.000 1.00 91.25 82 ILE A N 1
ATOM 659 C CA . ILE A 1 82 ? 10.529 -6.440 8.209 1.00 91.25 82 ILE A CA 1
ATOM 660 C C . ILE A 1 82 ? 10.782 -5.771 6.865 1.00 91.25 82 ILE A C 1
ATOM 662 O O . ILE A 1 82 ? 11.261 -6.390 5.915 1.00 91.25 82 ILE A O 1
ATOM 666 N N . ALA A 1 83 ? 10.489 -4.479 6.790 1.00 92.88 83 ALA A N 1
ATOM 667 C CA . ALA A 1 83 ? 10.901 -3.668 5.655 1.00 92.88 83 ALA A CA 1
ATOM 668 C C . ALA A 1 83 ? 12.411 -3.391 5.727 1.00 92.88 83 ALA A C 1
ATOM 670 O O . ALA A 1 83 ? 12.922 -3.008 6.784 1.00 92.88 83 ALA A O 1
ATOM 671 N N . ALA A 1 84 ? 13.105 -3.549 4.602 1.00 91.75 84 ALA A N 1
ATOM 672 C CA . ALA A 1 84 ? 14.462 -3.058 4.424 1.00 91.75 84 ALA A CA 1
AT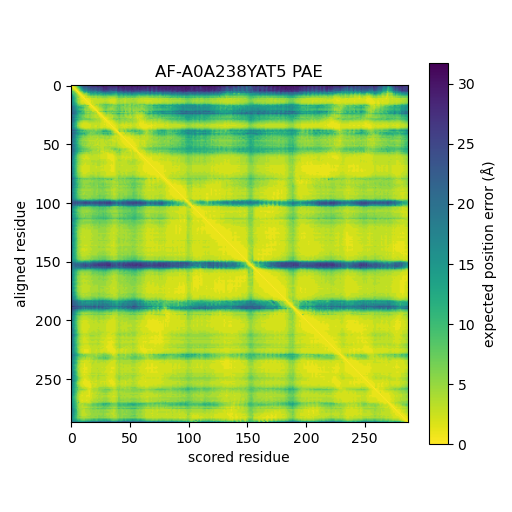OM 673 C C . ALA A 1 84 ? 14.481 -1.532 4.576 1.00 91.75 84 ALA A C 1
ATOM 675 O O . ALA A 1 84 ? 13.550 -0.830 4.154 1.00 91.75 84 ALA A O 1
ATOM 676 N N . ASP A 1 85 ? 15.539 -1.003 5.185 1.00 91.31 85 ASP A N 1
ATOM 677 C CA . ASP A 1 85 ? 15.731 0.439 5.215 1.00 91.31 85 ASP A CA 1
ATOM 678 C C . ASP A 1 85 ? 16.242 0.955 3.857 1.00 91.31 85 ASP A C 1
ATOM 680 O O . ASP A 1 85 ? 16.453 0.203 2.902 1.00 91.31 85 ASP A O 1
ATOM 684 N N . ARG A 1 86 ? 16.370 2.280 3.730 1.00 92.12 86 ARG A N 1
ATOM 685 C CA . ARG A 1 86 ? 16.816 2.889 2.471 1.00 92.12 86 ARG A CA 1
ATOM 686 C C . ARG A 1 86 ? 18.252 2.485 2.121 1.00 92.12 86 ARG A C 1
ATOM 688 O O . ARG A 1 86 ? 18.540 2.339 0.941 1.00 92.12 86 ARG A O 1
ATOM 695 N N . VAL A 1 87 ? 19.132 2.327 3.107 1.00 92.06 87 VAL A N 1
ATOM 696 C CA . VAL A 1 87 ? 20.544 1.993 2.878 1.00 92.06 87 VAL A CA 1
ATOM 697 C C . VAL A 1 87 ? 20.654 0.566 2.349 1.00 92.06 87 VAL A C 1
ATOM 699 O O . VAL A 1 87 ? 21.249 0.360 1.293 1.00 92.06 87 VAL A O 1
ATOM 702 N N . ASP A 1 88 ? 19.986 -0.381 3.010 1.00 90.69 88 ASP A N 1
ATOM 703 C CA . ASP A 1 88 ? 19.895 -1.780 2.583 1.00 90.69 88 ASP A CA 1
ATOM 704 C C . ASP A 1 88 ? 19.343 -1.900 1.155 1.00 90.69 88 ASP A C 1
ATOM 706 O O . ASP A 1 88 ? 19.877 -2.639 0.322 1.00 90.69 88 ASP A O 1
ATOM 710 N N . ARG A 1 89 ? 18.274 -1.147 0.852 1.00 94.06 89 ARG A N 1
ATOM 711 C CA . ARG A 1 89 ? 17.679 -1.127 -0.488 1.00 94.06 89 ARG A CA 1
ATOM 712 C C . ARG A 1 89 ? 18.642 -0.604 -1.542 1.00 94.06 89 ARG A C 1
ATOM 714 O O . ARG A 1 89 ? 18.780 -1.241 -2.577 1.00 94.06 89 ARG A O 1
ATOM 721 N N . LEU A 1 90 ? 19.282 0.543 -1.314 1.00 95.31 90 LEU A N 1
ATOM 722 C CA . LEU A 1 90 ? 20.185 1.136 -2.305 1.00 95.31 90 LEU A CA 1
ATOM 723 C C . LEU A 1 90 ? 21.402 0.240 -2.567 1.00 95.31 90 LEU A C 1
ATOM 725 O O . LEU A 1 90 ? 21.812 0.107 -3.720 1.00 95.31 90 LEU A O 1
ATOM 729 N N . ALA A 1 91 ? 21.932 -0.416 -1.530 1.00 92.94 91 ALA A N 1
ATOM 730 C CA . ALA A 1 91 ? 22.9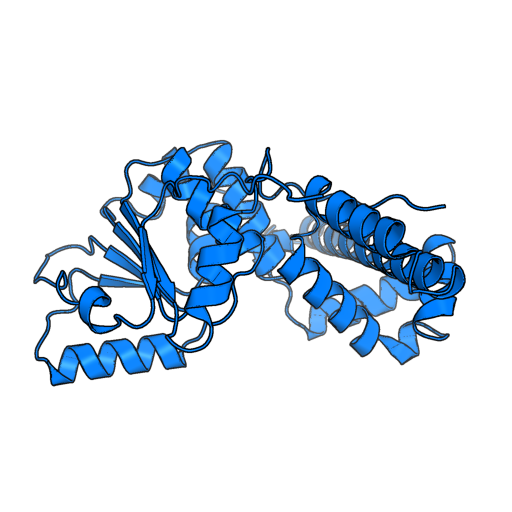88 -1.414 -1.683 1.00 92.94 91 ALA A CA 1
ATOM 731 C C . ALA A 1 91 ? 22.521 -2.582 -2.570 1.00 92.94 91 ALA A C 1
ATOM 733 O O . ALA A 1 91 ? 23.133 -2.857 -3.600 1.00 92.94 91 ALA A O 1
ATOM 734 N N . SER A 1 92 ? 21.369 -3.175 -2.241 1.00 93.19 92 SER A N 1
ATOM 735 C CA . SER A 1 92 ? 20.777 -4.287 -3.000 1.00 93.19 92 SER A CA 1
ATOM 736 C C . SER A 1 92 ? 20.491 -3.917 -4.460 1.00 93.19 92 SER A C 1
ATOM 738 O O . SER A 1 92 ? 20.767 -4.694 -5.370 1.00 93.19 92 SER A O 1
ATOM 740 N N . LEU A 1 93 ? 19.951 -2.718 -4.700 1.00 94.69 93 LEU A N 1
ATOM 741 C CA . LEU A 1 93 ? 19.668 -2.215 -6.044 1.00 94.69 93 LEU A CA 1
ATOM 742 C C . LEU A 1 93 ? 20.946 -2.005 -6.859 1.00 94.69 93 LEU A C 1
ATOM 744 O O . LEU A 1 93 ? 20.964 -2.321 -8.043 1.00 94.69 93 LEU A O 1
ATOM 748 N N . THR A 1 94 ? 22.019 -1.510 -6.238 1.00 93.94 94 THR A N 1
ATOM 749 C CA . THR A 1 94 ? 23.312 -1.329 -6.917 1.00 93.94 94 THR A CA 1
ATOM 750 C C . THR A 1 94 ? 23.858 -2.671 -7.399 1.00 93.94 94 THR A C 1
ATOM 752 O O . THR A 1 94 ? 24.317 -2.785 -8.534 1.00 93.94 94 THR A O 1
ATOM 755 N N . GLU A 1 95 ? 23.754 -3.706 -6.567 1.00 92.38 95 GLU A N 1
ATOM 756 C CA . GLU A 1 95 ? 24.190 -5.058 -6.919 1.00 92.38 95 GLU A CA 1
ATOM 757 C C . GLU A 1 95 ? 23.342 -5.654 -8.050 1.00 92.38 95 GLU A C 1
ATOM 759 O O . GLU A 1 95 ? 23.898 -6.224 -8.984 1.00 92.38 95 GLU A O 1
ATOM 764 N N . ILE A 1 96 ? 22.015 -5.476 -8.008 1.00 93.50 96 ILE A N 1
ATOM 765 C CA . ILE A 1 96 ? 21.102 -5.922 -9.077 1.00 93.50 96 ILE A CA 1
ATOM 766 C C . ILE A 1 96 ? 21.429 -5.237 -10.408 1.00 93.50 96 ILE A C 1
ATOM 768 O O . ILE A 1 96 ? 21.471 -5.896 -11.439 1.00 93.50 96 ILE A O 1
ATOM 772 N N . LEU A 1 97 ? 21.677 -3.926 -10.393 1.00 92.44 97 LEU A N 1
ATOM 773 C CA . LEU A 1 97 ? 21.933 -3.142 -11.606 1.00 92.44 97 LEU A CA 1
ATOM 774 C C . LEU A 1 97 ? 23.345 -3.326 -12.177 1.00 92.44 97 LEU A C 1
ATOM 776 O O . LEU A 1 97 ? 23.614 -2.870 -13.284 1.00 92.44 97 LEU A O 1
ATOM 780 N N . THR A 1 98 ? 24.248 -3.965 -11.434 1.00 88.88 98 THR A N 1
ATOM 781 C CA . THR A 1 98 ? 25.592 -4.309 -11.923 1.00 88.88 98 THR A CA 1
ATOM 782 C C . THR A 1 98 ? 25.600 -5.662 -12.651 1.00 88.88 98 THR A C 1
ATOM 784 O O . THR A 1 98 ? 26.567 -5.978 -13.340 1.00 88.88 98 THR A O 1
ATOM 787 N N . ASP A 1 99 ? 24.533 -6.460 -12.524 1.00 82.56 99 ASP A N 1
ATOM 788 C CA . ASP A 1 99 ? 24.382 -7.747 -13.210 1.00 82.56 99 ASP A CA 1
ATOM 789 C C . ASP A 1 99 ? 24.101 -7.530 -14.717 1.00 82.56 99 ASP A C 1
ATOM 791 O O . ASP A 1 99 ? 23.048 -6.995 -15.076 1.00 82.56 99 ASP A O 1
ATOM 795 N N . PRO A 1 100 ? 25.013 -7.934 -15.623 1.00 63.88 100 PRO A N 1
ATOM 796 C CA . PRO A 1 100 ? 24.965 -7.574 -17.043 1.00 63.88 100 PRO A CA 1
ATOM 797 C C . PRO A 1 100 ? 23.911 -8.336 -17.873 1.00 63.88 100 PRO A C 1
ATOM 799 O O . PRO A 1 100 ? 23.896 -8.212 -19.096 1.00 63.88 100 PRO A O 1
ATOM 802 N N . HIS A 1 101 ? 23.043 -9.153 -17.267 1.00 63.12 101 HIS A N 1
ATOM 803 C CA . HIS A 1 101 ? 22.227 -10.138 -17.994 1.00 63.12 101 HIS A CA 1
ATOM 804 C C . HIS A 1 101 ? 20.739 -9.793 -18.189 1.00 63.12 101 HIS A C 1
ATOM 806 O O . HIS A 1 101 ? 19.926 -10.705 -18.356 1.00 63.12 101 HIS A O 1
ATOM 812 N N . ARG A 1 102 ? 20.332 -8.514 -18.189 1.00 72.69 102 ARG A N 1
ATOM 813 C CA . ARG A 1 102 ? 18.898 -8.157 -18.263 1.00 72.69 102 ARG A CA 1
ATOM 814 C C . ARG A 1 102 ? 18.596 -7.017 -19.239 1.00 72.69 102 ARG A C 1
ATOM 816 O O . ARG A 1 102 ? 18.662 -5.852 -18.866 1.00 72.69 102 ARG A O 1
ATOM 823 N N . SER A 1 103 ? 18.133 -7.369 -20.443 1.00 76.62 103 SER A N 1
ATOM 824 C CA . SER A 1 103 ? 17.761 -6.425 -21.518 1.00 76.62 103 SER A CA 1
ATOM 825 C C . SER A 1 103 ? 16.719 -5.375 -21.112 1.00 76.62 103 SER A C 1
ATOM 827 O O . SER A 1 103 ? 16.707 -4.260 -21.622 1.00 76.62 103 SER A O 1
ATOM 829 N N . VAL A 1 104 ? 15.850 -5.701 -20.153 1.00 83.00 104 VAL A N 1
ATOM 830 C CA . VAL A 1 104 ? 14.865 -4.761 -19.594 1.00 83.00 104 VAL A CA 1
ATOM 831 C C . VAL A 1 104 ? 15.523 -3.547 -18.915 1.00 83.00 104 VAL A C 1
ATOM 833 O O . VAL A 1 104 ? 14.942 -2.462 -18.893 1.00 83.00 104 VAL A O 1
ATOM 836 N N . TYR A 1 105 ? 16.747 -3.695 -18.395 1.00 91.12 105 TYR A N 1
ATOM 837 C CA . TYR A 1 105 ? 17.502 -2.593 -17.800 1.00 91.12 105 TYR A CA 1
ATOM 838 C C . TYR A 1 105 ? 18.212 -1.727 -18.832 1.00 91.12 105 TYR A C 1
ATOM 840 O O . TYR A 1 105 ? 18.420 -0.551 -18.553 1.00 91.12 105 TYR A O 1
ATOM 848 N N . ASP A 1 106 ? 18.465 -2.235 -20.037 1.00 90.81 106 ASP A N 1
ATOM 849 C CA . ASP A 1 106 ? 18.954 -1.409 -21.145 1.00 90.81 106 ASP A CA 1
ATOM 850 C C . ASP A 1 106 ? 17.878 -0.382 -21.543 1.00 90.81 106 ASP A C 1
ATOM 852 O O . ASP A 1 106 ? 18.147 0.811 -21.675 1.00 90.81 106 ASP A O 1
ATOM 856 N N . HIS A 1 107 ? 16.612 -0.811 -21.638 1.00 92.19 107 HIS A N 1
ATOM 857 C CA . HIS A 1 107 ? 15.485 0.096 -21.895 1.00 92.19 107 HIS A CA 1
ATOM 858 C C . HIS A 1 107 ? 15.258 1.092 -20.754 1.00 92.19 107 HIS A C 1
ATOM 860 O O . HIS A 1 107 ? 15.041 2.276 -21.003 1.00 92.19 107 HIS A O 1
ATOM 866 N N . LEU A 1 108 ? 15.370 0.648 -19.500 1.00 93.50 108 LEU A N 1
ATOM 867 C CA . LEU A 1 108 ? 15.309 1.552 -18.350 1.00 93.50 108 LEU A CA 1
ATOM 868 C C . LEU A 1 108 ? 16.459 2.576 -18.365 1.00 93.50 108 LEU A C 1
ATOM 870 O O . LEU A 1 108 ? 16.240 3.750 -18.061 1.00 93.50 108 LEU A O 1
ATOM 874 N N . GLY A 1 109 ? 17.666 2.141 -18.740 1.00 93.12 109 GLY A N 1
ATOM 875 C CA . GLY A 1 109 ? 18.860 2.970 -18.904 1.00 93.12 109 GLY A CA 1
ATOM 876 C C . GLY A 1 109 ? 18.682 4.040 -19.973 1.00 93.12 109 GLY A C 1
ATOM 877 O O . GLY A 1 109 ? 19.024 5.195 -19.734 1.00 93.12 10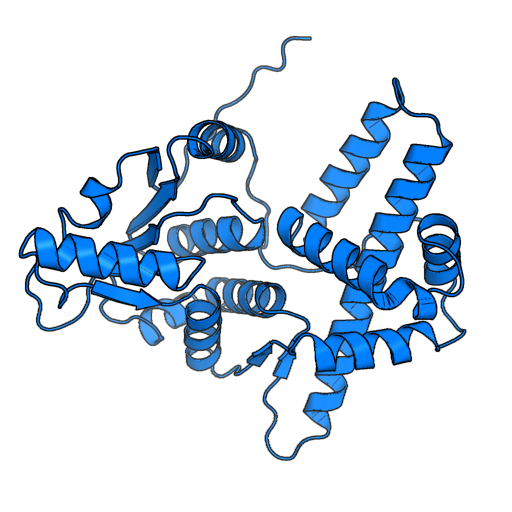9 GLY A O 1
ATOM 878 N N . ALA A 1 110 ? 18.044 3.704 -21.095 1.00 92.56 110 ALA A N 1
ATOM 879 C CA . ALA A 1 110 ? 17.726 4.667 -22.146 1.00 92.56 110 ALA A CA 1
ATOM 880 C C . ALA A 1 110 ? 16.790 5.799 -21.672 1.00 92.56 110 ALA A C 1
ATOM 882 O O . ALA A 1 110 ? 16.889 6.917 -22.174 1.00 92.56 110 ALA A O 1
ATOM 883 N N . VAL A 1 111 ? 15.911 5.529 -20.697 1.00 94.06 111 VAL A N 1
ATOM 884 C CA . VAL A 1 111 ? 14.949 6.511 -20.160 1.00 94.06 111 VAL A CA 1
ATOM 885 C C . VAL A 1 111 ? 15.530 7.330 -19.005 1.00 94.06 111 VAL A C 1
ATOM 887 O O . VAL A 1 111 ? 15.372 8.548 -18.963 1.00 94.06 111 VAL A O 1
ATOM 890 N N . ILE A 1 112 ? 16.179 6.676 -18.037 1.00 94.62 112 ILE A N 1
ATOM 891 C CA . ILE A 1 112 ? 16.684 7.328 -16.813 1.00 94.62 112 ILE A CA 1
ATOM 892 C C . ILE A 1 112 ? 18.099 7.897 -17.003 1.00 94.62 112 ILE A C 1
ATOM 894 O O . ILE A 1 112 ? 18.477 8.858 -16.329 1.00 94.62 112 ILE A O 1
ATOM 898 N N . GLY A 1 113 ? 18.874 7.325 -17.923 1.00 94.25 113 GLY A N 1
ATOM 899 C CA . GLY A 1 113 ? 20.273 7.643 -18.180 1.00 94.25 113 GLY A CA 1
ATOM 900 C C . GLY A 1 113 ? 21.229 6.539 -17.720 1.00 94.25 113 GLY A C 1
ATOM 901 O O . GLY A 1 113 ? 21.040 5.905 -16.678 1.00 94.25 113 GLY A O 1
ATOM 902 N N . GLU A 1 114 ? 22.299 6.349 -18.492 1.00 92.69 114 GLU A N 1
ATOM 903 C CA . GLU A 1 114 ? 23.348 5.366 -18.222 1.00 92.69 114 GLU A CA 1
ATOM 904 C C . GLU A 1 114 ? 24.605 5.997 -17.586 1.00 92.69 114 GLU A C 1
ATOM 906 O O . GLU A 1 114 ? 24.962 7.134 -17.911 1.00 92.69 114 GLU A O 1
ATOM 911 N N . PRO A 1 115 ? 25.319 5.263 -16.709 1.00 92.31 115 PRO A N 1
ATOM 912 C CA . PRO A 1 115 ? 24.938 3.964 -16.150 1.00 92.31 115 PRO A CA 1
ATOM 913 C C . PRO A 1 115 ? 23.859 4.111 -15.060 1.00 92.31 115 PRO A C 1
ATOM 915 O O . PRO A 1 115 ? 23.906 5.042 -14.253 1.00 92.31 115 PRO A O 1
ATOM 918 N N . LEU A 1 116 ? 22.923 3.156 -14.970 1.00 93.69 116 LEU A N 1
ATOM 919 C CA . LEU A 1 116 ? 21.828 3.196 -13.983 1.00 93.69 116 LEU A CA 1
ATOM 920 C C . LEU A 1 116 ? 22.321 3.239 -12.528 1.00 93.69 116 LEU A C 1
ATOM 922 O O . LEU A 1 116 ? 21.675 3.845 -11.674 1.00 93.69 116 LEU A O 1
ATOM 926 N N . THR A 1 117 ? 23.486 2.654 -12.238 1.00 94.19 117 THR A N 1
ATOM 927 C CA . THR A 1 117 ? 24.124 2.712 -10.913 1.00 94.19 117 THR A CA 1
ATOM 928 C C . THR A 1 117 ? 24.510 4.137 -10.505 1.00 94.19 117 THR A C 1
ATOM 930 O O . THR A 1 117 ? 24.441 4.469 -9.324 1.00 94.19 117 THR A O 1
ATOM 933 N N . ALA A 1 118 ? 24.829 5.018 -11.460 1.00 95.25 118 ALA A N 1
ATOM 934 C CA . ALA A 1 118 ? 25.038 6.443 -11.193 1.00 95.25 118 ALA A CA 1
ATOM 935 C C . ALA A 1 118 ? 23.717 7.200 -10.949 1.00 95.25 118 ALA A C 1
ATOM 937 O O . ALA A 1 118 ? 23.732 8.285 -10.373 1.00 95.25 118 ALA A O 1
ATOM 938 N N . GLN A 1 119 ? 22.578 6.619 -11.340 1.00 96.12 119 GLN A N 1
ATOM 939 C CA . GLN A 1 119 ? 21.229 7.182 -11.200 1.00 96.12 119 GLN A CA 1
ATOM 940 C C . GLN A 1 119 ? 20.398 6.486 -10.108 1.00 96.12 119 GLN A C 1
ATOM 942 O O . GLN A 1 119 ? 19.169 6.590 -10.092 1.00 96.12 119 GLN A O 1
ATOM 947 N N . ILE A 1 120 ? 21.047 5.788 -9.167 1.00 95.69 120 ILE A N 1
ATOM 948 C CA . ILE A 1 120 ? 20.388 4.892 -8.203 1.00 95.69 120 ILE A CA 1
ATOM 949 C C . ILE A 1 120 ? 19.275 5.564 -7.387 1.00 95.69 120 ILE A C 1
ATOM 951 O O . ILE A 1 120 ? 18.244 4.955 -7.102 1.00 95.69 120 ILE A O 1
ATOM 955 N N . GLU A 1 121 ? 19.441 6.841 -7.035 1.00 95.31 121 GLU A N 1
ATOM 956 C CA . GLU A 1 121 ? 18.420 7.586 -6.297 1.00 95.31 121 GLU A CA 1
ATOM 957 C C . GLU A 1 121 ? 17.178 7.872 -7.145 1.00 95.31 121 GLU A C 1
ATOM 959 O O . GLU A 1 121 ? 16.059 7.805 -6.634 1.00 95.31 121 GLU A O 1
ATOM 964 N N . THR A 1 122 ? 17.365 8.178 -8.430 1.00 96.62 122 THR A N 1
ATOM 965 C CA . THR A 1 122 ? 16.275 8.401 -9.389 1.00 96.62 122 THR A CA 1
ATOM 966 C C . THR A 1 122 ? 15.513 7.104 -9.629 1.00 96.62 122 THR A C 1
ATOM 968 O O . THR A 1 122 ? 14.284 7.097 -9.587 1.00 96.62 122 THR A O 1
ATOM 971 N N . VAL A 1 123 ? 16.240 5.996 -9.781 1.00 96.00 123 VAL A N 1
ATOM 972 C CA . VAL A 1 123 ? 15.669 4.656 -9.932 1.00 96.00 123 VAL A CA 1
ATOM 973 C C . VAL A 1 123 ? 14.832 4.264 -8.704 1.00 96.00 123 VAL A C 1
ATOM 975 O O . VAL A 1 123 ? 13.671 3.876 -8.840 1.00 96.00 123 VAL A O 1
ATOM 978 N N . GLU A 1 124 ? 15.368 4.421 -7.489 1.00 96.25 124 GLU A N 1
ATOM 979 C CA . GLU A 1 124 ? 14.640 4.117 -6.246 1.00 96.25 124 GLU A CA 1
ATOM 980 C C . GLU A 1 124 ? 13.432 5.041 -6.028 1.00 96.25 124 GLU A C 1
ATOM 982 O O . GLU A 1 124 ? 12.406 4.610 -5.486 1.00 96.25 124 GLU A O 1
ATOM 987 N N . ARG A 1 125 ? 13.522 6.307 -6.458 1.00 96.56 125 ARG A N 1
ATOM 988 C CA . ARG A 1 125 ? 12.389 7.238 -6.429 1.00 96.56 125 ARG A CA 1
ATOM 989 C C . ARG A 1 125 ? 11.277 6.767 -7.361 1.00 96.56 125 ARG A C 1
ATOM 991 O O . ARG A 1 125 ? 10.155 6.612 -6.890 1.00 96.56 125 ARG A O 1
ATOM 998 N N . ALA A 1 126 ? 11.595 6.467 -8.622 1.00 96.75 126 ALA A N 1
ATOM 999 C CA . ALA A 1 126 ? 10.627 5.959 -9.593 1.00 96.75 126 ALA A CA 1
ATOM 1000 C C . ALA A 1 126 ? 9.961 4.664 -9.098 1.00 96.75 126 ALA A C 1
ATOM 1002 O O . ALA A 1 126 ? 8.738 4.531 -9.141 1.00 96.75 126 ALA A O 1
ATOM 1003 N N . ARG A 1 127 ? 10.750 3.746 -8.519 1.00 96.88 127 ARG A N 1
ATOM 1004 C CA . ARG A 1 127 ? 10.243 2.526 -7.874 1.00 96.88 127 ARG A CA 1
ATOM 1005 C C . ARG A 1 127 ? 9.275 2.820 -6.742 1.00 96.88 127 ARG A C 1
ATOM 1007 O O . ARG A 1 127 ? 8.204 2.222 -6.692 1.00 96.88 127 ARG A O 1
ATOM 1014 N N . SER A 1 128 ? 9.641 3.722 -5.841 1.00 95.75 128 SER A N 1
ATOM 1015 C CA . SER A 1 128 ? 8.801 4.077 -4.698 1.00 95.75 128 SER A CA 1
ATOM 1016 C C . SER A 1 128 ? 7.507 4.764 -5.136 1.00 95.75 128 SER A C 1
ATOM 1018 O O . SER A 1 128 ? 6.446 4.447 -4.613 1.00 95.75 128 SER A O 1
ATOM 1020 N N . GLU A 1 129 ? 7.559 5.670 -6.111 1.00 96.19 129 GLU A N 1
ATOM 1021 C CA . GLU A 1 129 ? 6.373 6.358 -6.631 1.00 96.19 129 GLU A CA 1
ATOM 1022 C C . GLU A 1 129 ? 5.412 5.387 -7.322 1.00 96.19 129 GLU A C 1
ATOM 1024 O O . GLU A 1 129 ? 4.216 5.378 -7.011 1.00 96.19 129 GLU A O 1
ATOM 1029 N N . LEU A 1 130 ? 5.935 4.501 -8.175 1.00 96.56 130 LEU A N 1
ATOM 1030 C CA . LEU A 1 130 ? 5.134 3.462 -8.814 1.00 96.56 130 LEU A CA 1
ATOM 1031 C C . LEU A 1 130 ? 4.497 2.524 -7.775 1.00 96.56 130 LEU A C 1
ATOM 1033 O O . LEU A 1 130 ? 3.326 2.157 -7.908 1.00 96.56 130 LEU A O 1
ATOM 1037 N N . GLU A 1 131 ? 5.227 2.193 -6.708 1.00 96.19 131 GLU A N 1
ATOM 1038 C CA . GLU A 1 131 ? 4.724 1.395 -5.589 1.00 96.19 131 GLU A CA 1
ATOM 1039 C C . GLU A 1 131 ? 3.555 2.082 -4.864 1.00 96.19 131 GLU A C 1
ATOM 1041 O O . GLU A 1 131 ? 2.561 1.437 -4.538 1.00 96.19 131 GLU A O 1
ATOM 1046 N N . LEU A 1 132 ? 3.628 3.395 -4.630 1.00 95.00 132 LEU A N 1
ATOM 1047 C CA . LEU A 1 132 ? 2.560 4.137 -3.949 1.00 95.00 132 LEU A CA 1
ATOM 1048 C C . LEU A 1 132 ? 1.278 4.216 -4.790 1.00 95.00 132 LEU A C 1
ATOM 1050 O O . LEU A 1 132 ? 0.180 4.169 -4.228 1.00 95.00 132 LEU A O 1
ATOM 1054 N N . VAL A 1 133 ? 1.412 4.335 -6.114 1.00 94.06 133 VAL A N 1
ATOM 1055 C CA . VAL A 1 133 ? 0.280 4.490 -7.044 1.00 94.06 133 VAL A CA 1
ATOM 1056 C C . VAL A 1 133 ? -0.355 3.150 -7.406 1.00 94.06 133 VAL A C 1
ATOM 1058 O O . VAL A 1 133 ? -1.576 3.056 -7.513 1.00 94.06 133 VAL A O 1
ATOM 1061 N N . THR A 1 134 ? 0.448 2.102 -7.592 1.00 95.75 134 THR A N 1
ATOM 1062 C CA . THR A 1 134 ? -0.043 0.815 -8.113 1.00 95.75 134 THR A CA 1
ATOM 1063 C C . THR A 1 134 ? 0.047 -0.325 -7.108 1.00 95.75 134 THR A C 1
ATOM 1065 O O . THR A 1 134 ? -0.630 -1.336 -7.282 1.00 95.75 134 THR A O 1
ATOM 1068 N N . GLY A 1 135 ? 0.886 -0.212 -6.076 1.00 95.81 135 GLY A N 1
ATOM 1069 C CA . GLY A 1 135 ? 1.278 -1.343 -5.230 1.00 95.81 135 GLY A CA 1
ATOM 1070 C C . GLY A 1 135 ? 2.017 -2.451 -5.992 1.00 95.81 135 GLY A C 1
ATOM 1071 O O . GLY A 1 135 ? 2.179 -3.534 -5.443 1.00 95.81 135 GLY A O 1
ATOM 1072 N N . PHE A 1 136 ? 2.421 -2.209 -7.248 1.00 97.44 136 PHE A N 1
ATOM 1073 C CA . PHE A 1 136 ? 2.786 -3.230 -8.242 1.00 97.44 136 PHE A CA 1
ATOM 1074 C C . PHE A 1 136 ? 1.673 -4.243 -8.543 1.00 97.44 136 PHE A C 1
ATOM 1076 O O . PHE A 1 136 ? 1.932 -5.352 -9.011 1.00 97.44 136 PHE A O 1
ATOM 1083 N N . HIS A 1 137 ? 0.415 -3.861 -8.306 1.00 97.38 137 HIS A N 1
ATOM 1084 C CA . HIS A 1 137 ? -0.726 -4.697 -8.637 1.00 97.38 137 HIS A CA 1
ATOM 1085 C C . HIS A 1 137 ? -0.886 -4.804 -10.160 1.00 97.38 137 HIS A C 1
ATOM 1087 O O . HIS A 1 137 ? -1.021 -3.761 -10.815 1.00 97.38 137 HIS A O 1
ATOM 1093 N N . PRO A 1 138 ? -0.959 -6.022 -10.740 1.00 96.75 138 PRO A N 1
ATOM 1094 C CA . PRO A 1 138 ? -0.961 -6.223 -12.193 1.00 96.75 138 PRO A CA 1
ATOM 1095 C C . PRO A 1 138 ? -2.046 -5.398 -12.883 1.00 96.75 138 PRO A C 1
ATOM 1097 O O . PRO A 1 138 ? -1.783 -4.667 -13.833 1.00 96.75 138 PRO A O 1
ATOM 1100 N N . ARG A 1 139 ? -3.265 -5.409 -12.332 1.00 96.50 139 ARG A N 1
ATOM 1101 C CA . ARG A 1 139 ? -4.379 -4.660 -12.919 1.00 96.50 139 ARG A CA 1
ATOM 1102 C C . ARG A 1 139 ? -4.193 -3.137 -12.888 1.00 96.50 139 ARG A C 1
ATOM 1104 O O . ARG A 1 139 ? -4.623 -2.473 -13.823 1.00 96.50 139 ARG A O 1
ATOM 1111 N N . ARG A 1 140 ? -3.553 -2.581 -11.849 1.00 95.75 140 ARG A N 1
ATOM 1112 C CA . ARG A 1 140 ? -3.299 -1.130 -11.762 1.00 95.75 140 ARG A CA 1
ATOM 1113 C C . ARG A 1 140 ? -2.189 -0.706 -12.713 1.00 95.75 140 ARG A C 1
ATOM 1115 O O . ARG A 1 140 ? -2.298 0.357 -13.312 1.00 95.75 140 ARG A O 1
ATOM 1122 N N . MET A 1 141 ? -1.157 -1.537 -12.865 1.00 97.06 141 MET A N 1
ATOM 1123 C CA . MET A 1 141 ? -0.106 -1.297 -13.854 1.00 97.06 141 MET A CA 1
ATOM 1124 C C . MET A 1 141 ? -0.670 -1.342 -15.278 1.00 97.06 141 MET A C 1
ATOM 1126 O O . MET A 1 141 ? -0.367 -0.449 -16.060 1.00 97.06 141 MET A O 1
ATOM 1130 N N . GLU A 1 142 ? -1.571 -2.282 -15.588 1.00 96.12 142 GLU A N 1
ATOM 1131 C CA . GLU A 1 142 ? -2.265 -2.294 -16.886 1.00 96.12 142 GLU A CA 1
ATOM 1132 C C . GLU A 1 142 ? -3.149 -1.063 -17.096 1.00 96.12 142 GLU A C 1
ATOM 1134 O O . GLU A 1 142 ? -3.105 -0.454 -18.156 1.00 96.12 142 GLU A O 1
ATOM 1139 N N . TRP A 1 143 ? -3.910 -0.623 -16.088 1.00 94.50 143 TRP A N 1
ATOM 1140 C CA . TRP A 1 143 ? -4.692 0.614 -16.211 1.00 94.50 143 TRP A CA 1
ATOM 1141 C C . TRP A 1 143 ? -3.820 1.848 -16.444 1.00 94.50 143 TRP A C 1
ATOM 1143 O O . TRP A 1 143 ? -4.191 2.723 -17.230 1.00 94.50 143 TRP A O 1
ATOM 1153 N N . LEU A 1 144 ? -2.664 1.923 -15.781 1.00 93.88 144 LEU A N 1
ATOM 1154 C CA . LEU A 1 144 ? -1.688 2.983 -16.013 1.00 93.88 144 LEU A CA 1
ATOM 1155 C C . LEU A 1 144 ? -1.153 2.916 -17.449 1.00 93.88 144 LEU A C 1
ATOM 1157 O O . LEU A 1 144 ? -1.166 3.926 -18.149 1.00 93.88 144 LEU A O 1
ATOM 1161 N N . ALA A 1 145 ? -0.764 1.728 -17.914 1.00 94.62 145 ALA A N 1
ATOM 1162 C CA . ALA A 1 145 ? -0.289 1.515 -19.275 1.00 94.62 145 ALA A CA 1
ATOM 1163 C C . ALA A 1 145 ? -1.354 1.871 -20.326 1.00 94.62 145 ALA A C 1
ATOM 1165 O O . ALA A 1 145 ? -1.056 2.560 -21.299 1.00 94.62 145 ALA A O 1
ATOM 1166 N N . ASP A 1 146 ? -2.606 1.467 -20.120 1.00 93.12 146 ASP A N 1
ATOM 1167 C CA . ASP A 1 146 ? -3.728 1.792 -21.003 1.00 93.12 146 ASP A CA 1
ATOM 1168 C C . ASP A 1 146 ? -4.007 3.295 -21.042 1.00 93.12 146 ASP A C 1
ATOM 1170 O O . ASP A 1 146 ? -4.257 3.845 -22.115 1.00 93.12 146 ASP A O 1
ATOM 1174 N N . THR A 1 147 ? -3.897 3.978 -19.899 1.00 91.31 147 THR A N 1
ATOM 1175 C CA . THR A 1 147 ? -4.018 5.441 -19.831 1.00 91.31 147 THR A CA 1
ATOM 1176 C C . THR A 1 147 ? -2.938 6.096 -20.692 1.00 91.31 147 THR A C 1
ATOM 1178 O O . THR A 1 147 ? -3.267 6.851 -21.608 1.00 91.31 147 THR A O 1
ATOM 1181 N N . VAL A 1 148 ? -1.674 5.707 -20.500 1.00 91.12 148 VAL A N 1
ATOM 1182 C CA . VAL A 1 148 ? -0.517 6.197 -21.271 1.00 91.12 148 VAL A CA 1
ATOM 1183 C C . VAL A 1 148 ? -0.674 5.926 -22.775 1.00 91.12 148 VAL A C 1
ATOM 1185 O O . VAL A 1 148 ? -0.387 6.794 -23.600 1.00 91.12 148 VAL A O 1
ATOM 1188 N N . ARG A 1 149 ? -1.181 4.746 -23.158 1.00 89.25 149 ARG A N 1
ATOM 1189 C CA . ARG A 1 149 ? -1.475 4.396 -24.560 1.00 89.25 149 ARG A CA 1
ATOM 1190 C C . ARG A 1 149 ? -2.632 5.216 -25.128 1.00 89.25 149 ARG A C 1
ATOM 1192 O O . ARG A 1 149 ? -2.610 5.551 -26.308 1.00 89.25 149 ARG A O 1
ATOM 1199 N N . SER A 1 150 ? -3.649 5.535 -24.329 1.00 85.00 150 SER A N 1
ATOM 1200 C CA . SER A 1 150 ? -4.849 6.254 -24.782 1.00 85.00 150 SER A CA 1
ATOM 1201 C C . SER A 1 150 ? -4.635 7.763 -24.961 1.00 85.00 150 SER A C 1
ATOM 1203 O O . SER A 1 150 ? -5.291 8.385 -25.799 1.00 85.00 150 SER A O 1
ATOM 1205 N N . GLU A 1 151 ? -3.675 8.346 -24.239 1.00 77.00 151 GLU A N 1
ATOM 1206 C CA . GLU A 1 151 ? -3.299 9.764 -24.334 1.00 77.00 151 GLU A CA 1
ATOM 1207 C C . GLU A 1 151 ? -2.422 10.090 -25.564 1.00 77.00 151 GLU A C 1
ATOM 1209 O O . GLU A 1 151 ? -2.049 11.244 -25.788 1.00 77.00 151 GLU A O 1
ATOM 1214 N N . THR A 1 152 ? -2.185 9.106 -26.441 1.00 58.62 152 THR A N 1
ATOM 1215 C CA . THR A 1 152 ? -1.456 9.211 -27.727 1.00 58.62 152 THR A CA 1
ATOM 1216 C C . THR A 1 152 ? -2.006 10.245 -28.716 1.00 58.62 152 THR A C 1
ATOM 1218 O O . THR A 1 152 ? -1.376 10.516 -29.733 1.00 58.62 152 THR A O 1
ATOM 1221 N N . ARG A 1 153 ? -3.153 10.879 -28.438 1.00 54.72 153 ARG A N 1
ATOM 1222 C CA . ARG A 1 153 ? -3.614 12.049 -29.209 1.00 54.72 153 ARG A CA 1
ATOM 1223 C C . ARG A 1 153 ? -2.831 13.331 -28.894 1.00 54.72 153 ARG A C 1
ATOM 1225 O O . ARG A 1 153 ? -2.932 14.279 -29.666 1.00 54.72 153 ARG A O 1
ATOM 1232 N N . THR A 1 154 ? -2.068 13.355 -27.799 1.00 57.59 154 THR A N 1
ATOM 1233 C CA . THR A 1 154 ? -1.372 14.553 -27.293 1.00 57.59 154 THR A CA 1
ATOM 1234 C C . THR A 1 154 ? 0.127 14.323 -27.067 1.00 57.59 154 THR A C 1
ATOM 1236 O O . THR A 1 154 ? 0.906 15.268 -27.175 1.00 57.59 154 THR A O 1
ATOM 1239 N N . ALA A 1 155 ? 0.547 13.087 -26.777 1.00 61.94 155 ALA A N 1
ATOM 1240 C CA . ALA A 1 155 ? 1.949 12.717 -26.572 1.00 61.94 155 ALA A CA 1
ATOM 1241 C C . ALA A 1 155 ? 2.590 12.155 -27.855 1.00 61.94 155 ALA A C 1
ATOM 1243 O O . ALA A 1 155 ? 1.930 11.471 -28.639 1.00 61.94 155 ALA A O 1
ATOM 1244 N N . SER A 1 156 ? 3.885 12.416 -28.073 1.00 72.56 156 SER A N 1
ATOM 1245 C CA . SER A 1 156 ? 4.636 11.754 -29.148 1.00 72.56 156 SER A CA 1
ATOM 1246 C C . SER A 1 156 ? 4.729 10.250 -28.867 1.00 72.56 156 SER A C 1
ATOM 1248 O O . SER A 1 156 ? 4.794 9.833 -27.711 1.00 72.56 156 SER A O 1
ATOM 1250 N N . GLY A 1 157 ? 4.784 9.420 -29.915 1.00 82.31 157 GLY A N 1
ATOM 1251 C CA . GLY A 1 157 ? 4.926 7.966 -29.747 1.00 82.31 157 GLY A CA 1
ATOM 1252 C C . GLY A 1 157 ? 6.153 7.562 -28.914 1.00 82.31 157 GLY A C 1
ATOM 1253 O O . GLY A 1 157 ? 6.125 6.526 -28.258 1.00 82.31 157 GLY A O 1
ATOM 1254 N N . LEU A 1 158 ? 7.190 8.409 -28.877 1.00 86.31 158 LEU A N 1
ATOM 1255 C CA . LEU A 1 158 ? 8.373 8.223 -28.035 1.00 86.31 158 LEU A CA 1
ATOM 1256 C C . LEU A 1 158 ? 8.053 8.338 -26.541 1.00 86.31 158 LEU A C 1
ATOM 1258 O O . LEU A 1 158 ? 8.426 7.447 -25.792 1.00 86.31 158 LEU A O 1
ATOM 1262 N N . ALA A 1 159 ? 7.293 9.351 -26.113 1.00 88.12 159 ALA A N 1
ATOM 1263 C CA . ALA A 1 159 ? 6.946 9.521 -24.700 1.00 88.12 159 ALA A CA 1
ATOM 1264 C C . ALA A 1 159 ? 6.110 8.345 -24.161 1.00 88.12 159 ALA A C 1
ATOM 1266 O O . ALA A 1 159 ? 6.290 7.913 -23.022 1.00 88.12 159 ALA A O 1
ATOM 1267 N N . THR A 1 160 ? 5.224 7.782 -24.992 1.00 91.19 160 THR A N 1
ATOM 1268 C CA . THR A 1 160 ? 4.499 6.545 -24.667 1.00 91.19 160 THR A CA 1
ATOM 1269 C C . THR A 1 160 ? 5.466 5.377 -24.479 1.00 91.19 160 THR A C 1
ATOM 1271 O O . THR A 1 160 ? 5.359 4.663 -23.486 1.00 91.19 160 THR A O 1
ATOM 1274 N N . ILE A 1 161 ? 6.411 5.187 -25.404 1.00 92.19 161 ILE A N 1
ATOM 1275 C CA . ILE A 1 161 ? 7.403 4.107 -25.333 1.00 92.19 161 ILE A CA 1
ATOM 1276 C C . ILE A 1 161 ? 8.264 4.241 -24.070 1.00 92.19 161 ILE A C 1
ATOM 1278 O O . ILE A 1 161 ? 8.342 3.289 -23.301 1.00 92.19 161 ILE A O 1
ATOM 1282 N N . GLU A 1 162 ? 8.830 5.422 -23.818 1.00 92.88 162 GLU A N 1
ATOM 1283 C CA . GLU A 1 162 ? 9.686 5.695 -22.655 1.00 92.88 162 GLU A CA 1
ATOM 1284 C C . GLU A 1 162 ? 8.938 5.482 -21.333 1.00 92.88 162 GLU A C 1
ATOM 1286 O O . GLU A 1 162 ? 9.473 4.906 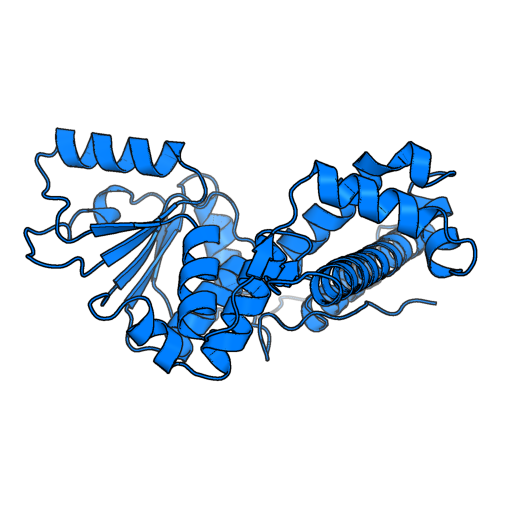-20.388 1.00 92.88 162 GLU A O 1
ATOM 1291 N N . THR A 1 163 ? 7.667 5.887 -21.261 1.00 93.31 163 THR A N 1
ATOM 1292 C CA . THR A 1 163 ? 6.851 5.682 -20.055 1.00 93.31 163 THR A CA 1
ATOM 1293 C C . THR A 1 163 ? 6.562 4.198 -19.811 1.00 93.31 163 THR A C 1
ATOM 1295 O O . THR A 1 163 ? 6.568 3.747 -18.664 1.00 93.31 163 THR A O 1
ATOM 1298 N N . LEU A 1 164 ? 6.314 3.419 -20.870 1.00 94.94 164 LEU A N 1
ATOM 1299 C CA . LEU A 1 164 ? 6.087 1.976 -20.756 1.00 94.94 164 LEU A CA 1
ATOM 1300 C C . LEU A 1 164 ? 7.378 1.215 -20.419 1.00 94.94 164 LEU A C 1
ATOM 1302 O O . LEU A 1 164 ? 7.325 0.280 -19.622 1.00 94.94 164 LEU A O 1
ATOM 1306 N N . ASP A 1 165 ? 8.527 1.643 -20.946 1.00 95.00 165 ASP A N 1
ATOM 1307 C CA . ASP A 1 165 ? 9.839 1.114 -20.554 1.00 95.00 165 ASP A CA 1
ATOM 1308 C C . ASP A 1 165 ? 10.142 1.399 -19.083 1.00 95.00 165 ASP A C 1
ATOM 1310 O O . ASP A 1 165 ? 10.587 0.508 -18.360 1.00 95.00 165 ASP A O 1
ATOM 1314 N N . LEU A 1 166 ? 9.852 2.622 -18.619 1.00 95.25 166 LEU A N 1
ATOM 1315 C CA . LEU A 1 166 ? 9.989 2.992 -17.214 1.00 95.25 166 LEU A CA 1
ATOM 1316 C C . LEU A 1 166 ? 9.118 2.091 -16.333 1.00 95.25 166 LEU A C 1
ATOM 1318 O O . LEU A 1 166 ? 9.604 1.540 -15.348 1.00 95.25 166 LEU A O 1
ATOM 1322 N N . LEU A 1 167 ? 7.847 1.899 -16.697 1.00 96.50 167 LEU A N 1
ATOM 1323 C CA . LEU A 1 167 ? 6.923 1.028 -15.970 1.00 96.50 167 LEU A CA 1
ATOM 1324 C C . LEU A 1 167 ? 7.440 -0.420 -15.900 1.00 96.50 167 LEU A C 1
ATOM 1326 O O . LEU A 1 167 ? 7.478 -1.010 -14.817 1.00 96.50 167 LEU A O 1
ATOM 1330 N N . ALA A 1 168 ? 7.873 -0.979 -17.031 1.00 96.44 168 ALA A N 1
ATOM 1331 C CA . ALA A 1 168 ? 8.375 -2.347 -17.120 1.00 96.44 168 ALA A CA 1
ATOM 1332 C C . ALA A 1 168 ? 9.668 -2.536 -16.323 1.00 96.44 168 ALA A C 1
ATOM 1334 O O . ALA A 1 168 ? 9.711 -3.365 -15.412 1.00 96.44 168 ALA A O 1
ATOM 1335 N N . GLY A 1 169 ? 10.681 -1.706 -16.587 1.00 95.81 169 GLY A N 1
ATOM 1336 C CA . GLY A 1 169 ? 11.983 -1.773 -15.928 1.00 95.81 169 GLY A CA 1
ATOM 1337 C C . GLY A 1 169 ? 11.893 -1.581 -14.419 1.00 95.81 169 GLY A C 1
ATOM 1338 O O . GLY A 1 169 ? 12.484 -2.348 -13.661 1.00 95.81 169 GLY A O 1
ATOM 1339 N N . VAL A 1 170 ? 11.093 -0.619 -13.955 1.00 96.62 170 VAL A N 1
ATOM 1340 C CA . VAL A 1 170 ? 10.907 -0.376 -12.519 1.00 96.62 170 VAL A CA 1
ATOM 1341 C C . VAL A 1 170 ? 10.131 -1.513 -11.843 1.00 96.62 170 VAL A C 1
ATOM 1343 O O . VAL A 1 170 ? 10.460 -1.887 -10.713 1.00 96.62 170 VAL A O 1
ATOM 1346 N N . SER A 1 171 ? 9.124 -2.094 -12.506 1.00 97.06 171 SER A N 1
ATOM 1347 C CA . SER A 1 171 ? 8.393 -3.249 -11.962 1.00 97.06 171 SER A CA 1
ATOM 1348 C C . SER A 1 171 ? 9.265 -4.504 -11.867 1.00 97.06 171 SER A C 1
ATOM 1350 O O . SER A 1 171 ? 9.235 -5.190 -10.842 1.00 97.06 171 SER A O 1
ATOM 1352 N N . GLN A 1 172 ? 10.113 -4.754 -12.870 1.00 96.25 172 GLN A N 1
ATOM 1353 C CA . GLN A 1 172 ? 11.093 -5.836 -12.831 1.00 96.25 172 GLN A CA 1
ATOM 1354 C C . GLN A 1 172 ? 12.102 -5.622 -11.700 1.00 96.25 172 GLN A C 1
ATOM 1356 O O . GLN A 1 172 ? 12.367 -6.543 -10.928 1.00 96.25 172 GLN A O 1
ATOM 1361 N N . LEU A 1 173 ? 12.607 -4.396 -11.550 1.00 95.50 173 LEU A N 1
ATOM 1362 C CA . LEU A 1 173 ? 13.547 -4.050 -10.491 1.00 95.50 173 LEU A CA 1
ATOM 1363 C C . LEU A 1 173 ? 12.961 -4.270 -9.095 1.00 95.50 173 LEU A C 1
ATOM 1365 O O . LEU A 1 173 ? 13.652 -4.749 -8.196 1.00 95.50 173 LEU A O 1
ATOM 1369 N N . HIS A 1 174 ? 11.678 -3.960 -8.901 1.00 96.56 174 HIS A N 1
ATOM 1370 C CA . HIS A 1 174 ? 10.996 -4.253 -7.645 1.00 96.56 174 HIS A CA 1
ATOM 1371 C C . HIS A 1 174 ? 10.911 -5.759 -7.362 1.00 96.56 174 HIS A C 1
ATOM 1373 O O . HIS A 1 174 ? 11.168 -6.183 -6.231 1.00 96.56 174 HIS A O 1
ATOM 1379 N N . ALA A 1 175 ? 10.574 -6.567 -8.371 1.00 95.44 175 ALA A N 1
ATOM 1380 C CA . ALA A 1 175 ? 10.529 -8.020 -8.234 1.00 95.44 175 ALA A CA 1
ATOM 1381 C C . ALA A 1 175 ? 11.913 -8.598 -7.896 1.00 95.44 175 ALA A C 1
ATOM 1383 O O . ALA A 1 175 ? 12.038 -9.393 -6.964 1.00 95.44 175 ALA A O 1
ATOM 1384 N N . ASP A 1 176 ? 12.961 -8.141 -8.582 1.00 95.00 176 ASP A N 1
ATOM 1385 C CA . ASP A 1 176 ? 14.340 -8.564 -8.326 1.00 95.00 176 ASP A CA 1
ATOM 1386 C C . ASP A 1 176 ? 14.818 -8.179 -6.927 1.00 95.00 176 ASP A C 1
ATOM 1388 O O . ASP A 1 176 ? 15.438 -8.992 -6.241 1.00 95.00 176 ASP A O 1
ATOM 1392 N N . LEU A 1 177 ? 14.476 -6.971 -6.467 1.00 95.00 177 LEU A N 1
ATOM 1393 C CA . LEU A 1 177 ? 14.791 -6.515 -5.117 1.00 95.00 177 LEU A CA 1
ATOM 1394 C C . LEU A 1 177 ? 14.130 -7.399 -4.053 1.00 95.00 177 LEU A C 1
ATOM 1396 O O . LEU A 1 177 ? 14.789 -7.799 -3.094 1.00 95.00 177 LEU A O 1
ATOM 1400 N N . ASN A 1 178 ? 12.850 -7.742 -4.220 1.00 93.12 178 ASN A N 1
ATOM 1401 C CA . ASN A 1 178 ? 12.164 -8.648 -3.296 1.00 93.12 178 ASN A CA 1
ATOM 1402 C C . ASN A 1 178 ? 12.774 -10.055 -3.310 1.00 93.12 178 ASN A C 1
ATOM 1404 O O . ASN A 1 178 ? 12.970 -10.636 -2.243 1.00 93.12 178 ASN A O 1
ATOM 1408 N N . ASN A 1 179 ? 13.114 -10.584 -4.488 1.00 91.88 179 ASN A N 1
ATOM 1409 C CA . ASN A 1 179 ? 13.753 -11.895 -4.616 1.00 91.88 179 ASN A CA 1
ATOM 1410 C C . ASN A 1 179 ? 15.119 -11.926 -3.917 1.00 91.88 179 ASN A C 1
ATOM 1412 O O . ASN A 1 179 ? 15.411 -12.874 -3.186 1.00 91.88 179 ASN A O 1
ATOM 1416 N N . ARG A 1 180 ? 15.927 -10.871 -4.080 1.00 91.12 180 ARG A N 1
ATOM 1417 C CA . ARG A 1 180 ? 17.230 -10.740 -3.415 1.00 91.12 180 ARG A CA 1
ATOM 1418 C C . ARG A 1 180 ? 17.088 -10.695 -1.893 1.00 91.12 180 ARG A C 1
ATOM 1420 O O . ARG A 1 180 ? 17.706 -11.492 -1.196 1.00 91.12 180 ARG A O 1
ATOM 1427 N N . LEU A 1 181 ? 16.216 -9.830 -1.374 1.00 90.44 181 LEU A N 1
ATOM 1428 C CA . LEU A 1 181 ? 15.997 -9.690 0.073 1.00 90.44 181 LEU A CA 1
ATOM 1429 C C . LEU A 1 181 ? 15.409 -10.961 0.717 1.00 90.44 181 LEU A C 1
ATOM 1431 O O . LEU A 1 181 ? 15.719 -11.284 1.870 1.00 90.44 181 LEU A O 1
ATOM 1435 N N . ALA A 1 182 ? 14.586 -11.707 -0.025 1.00 86.06 182 ALA A N 1
ATOM 1436 C CA . ALA A 1 182 ? 14.086 -13.006 0.407 1.00 86.06 182 ALA A CA 1
ATOM 1437 C C . ALA A 1 182 ? 15.207 -14.060 0.463 1.00 86.06 182 ALA A C 1
ATOM 1439 O O . ALA A 1 182 ? 15.301 -14.790 1.453 1.00 86.06 182 ALA A O 1
ATOM 1440 N N . ALA A 1 183 ? 16.086 -14.107 -0.544 1.00 84.88 183 ALA A N 1
ATOM 1441 C CA . ALA A 1 183 ? 17.235 -15.014 -0.569 1.00 84.88 183 ALA A CA 1
ATOM 1442 C C . ALA A 1 183 ? 18.216 -14.737 0.587 1.00 84.88 183 ALA A C 1
ATOM 1444 O O . ALA A 1 183 ? 18.626 -15.669 1.279 1.00 84.88 183 ALA A O 1
ATOM 1445 N N . ASP A 1 184 ? 18.495 -13.463 0.878 1.00 78.06 184 ASP A N 1
ATOM 1446 C CA . ASP A 1 184 ? 19.338 -13.049 2.010 1.00 78.06 184 ASP A CA 1
ATOM 1447 C C . ASP A 1 184 ? 18.759 -13.462 3.369 1.00 78.06 184 ASP A C 1
ATOM 1449 O O . ASP A 1 184 ? 19.497 -13.672 4.333 1.00 78.06 184 ASP A O 1
ATOM 1453 N N . THR A 1 185 ? 17.431 -13.569 3.473 1.00 72.25 185 THR A N 1
ATOM 1454 C CA . THR A 1 185 ? 16.771 -14.036 4.698 1.00 72.25 185 THR A CA 1
ATOM 1455 C C . THR A 1 185 ? 16.988 -15.533 4.906 1.00 72.25 185 THR A C 1
ATOM 1457 O O . THR A 1 185 ? 17.250 -15.955 6.031 1.00 72.25 185 THR A O 1
ATOM 1460 N N . ALA A 1 186 ? 16.892 -16.334 3.841 1.00 67.62 186 ALA A N 1
ATOM 1461 C CA . ALA A 1 186 ? 17.043 -17.789 3.914 1.00 67.62 186 ALA A CA 1
ATOM 1462 C C . ALA A 1 186 ? 18.444 -18.225 4.384 1.00 67.62 186 ALA A C 1
ATOM 1464 O O . ALA A 1 186 ? 18.607 -19.335 4.881 1.00 67.62 186 ALA A O 1
ATOM 1465 N N . ALA A 1 187 ? 19.439 -17.342 4.268 1.00 67.75 187 ALA A N 1
ATOM 1466 C CA . ALA A 1 187 ? 20.803 -17.568 4.734 1.00 67.75 187 ALA A CA 1
ATOM 1467 C C . ALA A 1 187 ? 21.025 -17.268 6.236 1.00 67.75 187 ALA A C 1
ATOM 1469 O O . ALA A 1 187 ? 22.134 -17.470 6.729 1.00 67.75 187 ALA A O 1
ATOM 1470 N N . ARG A 1 188 ? 20.022 -16.761 6.973 1.00 71.50 188 ARG A N 1
ATOM 1471 C CA . ARG A 1 188 ? 20.157 -16.345 8.386 1.00 71.50 188 ARG A CA 1
ATOM 1472 C C . ARG A 1 188 ? 19.650 -17.409 9.363 1.00 71.50 188 ARG A C 1
ATOM 1474 O O . ARG A 1 188 ? 18.661 -18.080 9.098 1.00 71.50 188 ARG A O 1
ATOM 1481 N N . GLU A 1 189 ? 20.278 -17.474 10.541 1.00 56.78 189 GLU A N 1
ATOM 1482 C CA . GLU A 1 189 ? 19.922 -18.404 11.632 1.00 56.78 189 GLU A CA 1
ATOM 1483 C C . GLU A 1 189 ? 18.498 -18.190 12.181 1.00 56.78 189 GLU A C 1
ATOM 1485 O O . GLU A 1 189 ? 17.826 -19.153 12.543 1.00 56.78 189 GLU A O 1
ATOM 1490 N N . THR A 1 190 ? 18.009 -16.943 12.179 1.00 63.44 190 THR A N 1
ATOM 1491 C CA . THR A 1 190 ? 16.621 -16.594 12.531 1.00 63.44 190 THR A CA 1
ATOM 1492 C C . THR A 1 190 ? 15.950 -15.919 11.328 1.00 63.44 190 THR A C 1
ATOM 1494 O O . THR A 1 190 ? 16.250 -14.753 11.040 1.00 63.44 190 THR A O 1
ATOM 1497 N N . PRO A 1 191 ? 15.063 -16.612 10.591 1.00 66.88 191 PRO A N 1
ATOM 1498 C CA . PRO A 1 191 ? 14.531 -16.106 9.331 1.00 66.88 191 PRO A CA 1
ATOM 1499 C C . PRO A 1 191 ? 13.389 -15.104 9.560 1.00 66.88 191 PRO A C 1
ATOM 1501 O O . PRO A 1 191 ? 12.214 -15.460 9.581 1.00 66.88 191 PRO A O 1
ATOM 1504 N N . THR A 1 192 ? 13.728 -13.821 9.684 1.00 76.50 192 THR A N 1
ATOM 1505 C CA . THR A 1 192 ? 12.756 -12.723 9.544 1.00 76.50 192 THR A CA 1
ATOM 1506 C C . THR A 1 192 ? 12.774 -12.230 8.105 1.00 76.50 192 THR A C 1
ATOM 1508 O O . THR A 1 192 ? 13.768 -11.641 7.677 1.00 76.50 192 THR A O 1
ATOM 1511 N N . THR A 1 193 ? 11.683 -12.446 7.362 1.00 84.06 193 THR A N 1
ATOM 1512 C CA . THR A 1 193 ? 11.612 -12.085 5.933 1.00 84.06 193 THR A CA 1
ATOM 1513 C C . THR A 1 193 ? 11.879 -10.598 5.744 1.00 84.06 193 THR A C 1
ATOM 1515 O O . THR A 1 193 ? 11.131 -9.766 6.253 1.00 84.06 193 THR A O 1
ATOM 1518 N N . ARG A 1 194 ? 12.925 -10.245 4.992 1.00 88.88 194 ARG A N 1
ATOM 1519 C CA . ARG A 1 194 ? 13.150 -8.861 4.564 1.00 88.88 194 ARG A CA 1
ATOM 1520 C C . ARG A 1 194 ? 12.369 -8.582 3.284 1.00 88.88 194 ARG A C 1
ATOM 1522 O O . ARG A 1 194 ? 12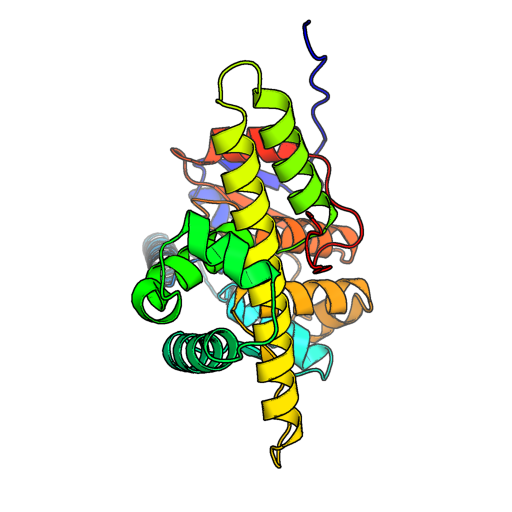.426 -9.352 2.332 1.00 88.88 194 ARG A O 1
ATOM 1529 N N . LEU A 1 195 ? 11.635 -7.477 3.270 1.00 90.25 195 LEU A N 1
ATOM 1530 C CA . LEU A 1 195 ? 10.855 -7.004 2.124 1.00 90.25 195 LEU A CA 1
ATOM 1531 C C . LEU A 1 195 ? 11.381 -5.651 1.661 1.00 90.25 195 LEU A C 1
ATOM 1533 O O . LEU A 1 195 ? 11.935 -4.908 2.470 1.00 90.25 195 LEU A O 1
ATOM 1537 N N . ALA A 1 196 ? 11.182 -5.304 0.388 1.00 90.06 196 ALA A N 1
ATOM 1538 C CA . ALA A 1 196 ? 11.722 -4.067 -0.171 1.00 90.06 196 ALA A CA 1
ATOM 1539 C C . ALA A 1 196 ? 11.315 -2.824 0.640 1.00 90.06 196 ALA A C 1
ATOM 1541 O O . ALA A 1 196 ? 12.158 -1.995 0.982 1.00 90.06 196 ALA A O 1
ATOM 1542 N N . SER A 1 197 ? 10.040 -2.687 0.998 1.00 93.81 197 SER A N 1
ATOM 1543 C CA . SER A 1 197 ? 9.543 -1.472 1.647 1.00 93.81 197 SER A CA 1
ATOM 1544 C C . SER A 1 197 ? 8.448 -1.741 2.683 1.00 93.81 197 SER A C 1
ATOM 1546 O O . SER A 1 197 ? 7.906 -2.843 2.789 1.00 93.81 197 SER A O 1
ATOM 1548 N N . GLU A 1 198 ? 8.079 -0.697 3.433 1.00 93.50 198 GLU A N 1
ATOM 1549 C CA . GLU A 1 198 ? 6.896 -0.718 4.308 1.00 93.50 198 GLU A CA 1
ATOM 1550 C C . GLU A 1 198 ? 5.606 -0.956 3.509 1.00 93.50 198 GLU A 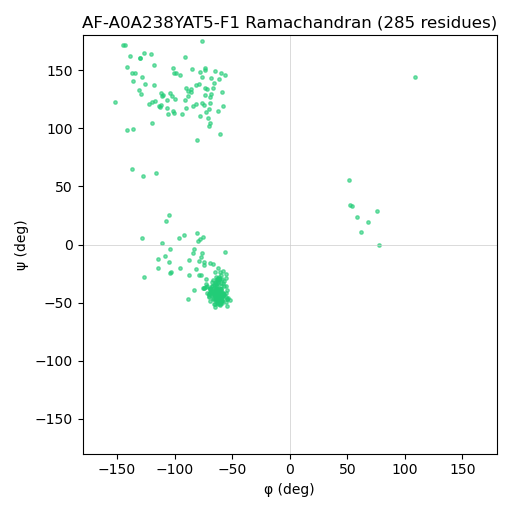C 1
ATOM 1552 O O . GLU A 1 198 ? 4.664 -1.568 4.007 1.00 93.50 198 GLU A O 1
ATOM 1557 N N . THR A 1 199 ? 5.574 -0.518 2.251 1.00 93.25 199 THR A N 1
ATOM 1558 C CA . THR A 1 199 ? 4.453 -0.772 1.352 1.00 93.25 199 THR A CA 1
ATOM 1559 C C . THR A 1 199 ? 4.384 -2.241 0.945 1.00 93.25 199 THR A C 1
ATOM 1561 O O . THR A 1 199 ? 3.302 -2.827 0.966 1.00 93.25 199 THR A O 1
ATOM 1564 N N . THR A 1 200 ? 5.518 -2.866 0.625 1.00 94.75 200 THR A N 1
ATOM 1565 C CA . THR A 1 200 ? 5.579 -4.306 0.338 1.00 94.75 200 THR A CA 1
ATOM 1566 C C . THR A 1 200 ? 5.167 -5.126 1.564 1.00 94.75 200 THR A C 1
ATOM 1568 O O . THR A 1 200 ? 4.448 -6.118 1.444 1.00 94.75 200 THR A O 1
ATOM 1571 N N . LEU A 1 201 ? 5.572 -4.683 2.759 1.00 95.75 201 LEU A N 1
ATOM 1572 C CA . LEU A 1 201 ? 5.165 -5.273 4.034 1.00 95.75 201 LEU A CA 1
ATOM 1573 C C . LEU A 1 201 ? 3.647 -5.220 4.225 1.00 95.75 201 LEU A C 1
ATOM 1575 O O . LEU A 1 201 ? 3.028 -6.247 4.492 1.00 95.75 201 LEU A O 1
ATOM 1579 N N . LEU A 1 202 ? 3.040 -4.050 4.015 1.00 96.38 202 LEU A N 1
ATOM 1580 C CA . LEU A 1 202 ? 1.589 -3.890 4.077 1.00 96.38 202 LEU A CA 1
ATOM 1581 C C . LEU A 1 202 ? 0.871 -4.752 3.038 1.00 96.38 202 LEU A C 1
ATOM 1583 O O . LEU A 1 202 ? -0.111 -5.416 3.346 1.00 96.38 202 LEU A O 1
ATOM 1587 N N . THR A 1 203 ? 1.390 -4.772 1.818 1.00 96.44 203 THR A N 1
ATOM 1588 C CA . THR A 1 203 ? 0.866 -5.571 0.713 1.00 96.44 203 THR A CA 1
ATOM 1589 C C . THR A 1 203 ? 0.855 -7.064 1.073 1.00 96.44 203 THR A C 1
ATOM 1591 O O . THR A 1 203 ? -0.142 -7.749 0.853 1.00 96.44 203 THR A O 1
ATOM 1594 N N . ARG A 1 204 ? 1.922 -7.569 1.707 1.00 96.50 204 ARG A N 1
ATOM 1595 C CA . ARG A 1 204 ? 1.960 -8.937 2.241 1.00 96.50 204 ARG A CA 1
ATOM 1596 C C . ARG A 1 204 ? 0.931 -9.145 3.354 1.00 96.50 204 ARG A C 1
ATOM 1598 O O . ARG A 1 204 ? 0.215 -10.135 3.306 1.00 96.50 204 ARG A O 1
ATOM 1605 N N . ALA A 1 205 ? 0.831 -8.223 4.311 1.00 97.75 205 ALA A N 1
ATOM 1606 C CA . ALA A 1 205 ? -0.135 -8.308 5.408 1.00 97.75 205 ALA A CA 1
ATOM 1607 C C . ALA A 1 205 ? -1.592 -8.353 4.912 1.00 97.75 205 ALA A C 1
ATOM 1609 O O . ALA A 1 205 ? -2.394 -9.111 5.444 1.00 97.75 205 ALA A O 1
ATOM 1610 N N . ILE A 1 206 ? -1.922 -7.600 3.857 1.00 97.94 206 ILE A N 1
ATOM 1611 C CA . ILE A 1 206 ? -3.245 -7.630 3.213 1.00 97.94 206 ILE A CA 1
ATOM 1612 C C . ILE A 1 206 ? -3.541 -9.016 2.635 1.00 97.94 206 ILE A C 1
ATOM 1614 O O . ILE A 1 206 ? -4.640 -9.530 2.829 1.00 97.94 206 ILE A O 1
ATOM 1618 N N . ARG A 1 207 ? -2.564 -9.648 1.969 1.00 97.38 207 ARG A N 1
ATOM 1619 C CA . ARG A 1 207 ? -2.735 -11.014 1.451 1.00 97.38 207 ARG A CA 1
ATOM 1620 C C . ARG A 1 207 ? -2.969 -12.023 2.573 1.00 97.38 207 ARG A C 1
ATOM 1622 O O . ARG A 1 207 ? -3.821 -12.889 2.424 1.00 97.38 207 ARG A O 1
ATOM 1629 N N . GLU A 1 208 ? -2.251 -11.897 3.688 1.00 97.81 208 GLU A N 1
ATOM 1630 C CA . GLU A 1 208 ? -2.458 -12.766 4.855 1.00 97.81 208 GLU A CA 1
ATOM 1631 C C . GLU A 1 208 ? -3.833 -12.545 5.499 1.00 97.81 208 GLU A C 1
ATOM 1633 O O . GLU A 1 208 ? -4.521 -13.516 5.789 1.00 97.81 208 GLU A O 1
ATOM 1638 N N . LEU A 1 209 ? -4.284 -11.292 5.626 1.00 98.00 209 LEU A N 1
ATOM 1639 C CA . LEU A 1 209 ? -5.629 -10.959 6.109 1.00 98.00 209 LEU A CA 1
ATOM 1640 C C . LEU A 1 209 ? -6.738 -11.551 5.232 1.00 98.00 209 LEU A C 1
ATOM 1642 O O . LEU A 1 209 ? -7.773 -11.970 5.736 1.00 98.00 209 LEU A O 1
ATOM 1646 N N . ILE A 1 210 ? -6.546 -11.560 3.915 1.00 97.44 210 ILE A N 1
ATOM 1647 C CA . ILE A 1 210 ? -7.526 -12.122 2.979 1.00 97.44 210 ILE A CA 1
ATOM 1648 C C . ILE A 1 210 ? -7.517 -13.647 3.012 1.00 97.44 210 ILE A C 1
ATOM 1650 O O . ILE A 1 210 ? -8.573 -14.261 2.885 1.00 97.44 210 ILE A O 1
ATOM 1654 N N . ALA A 1 211 ? -6.341 -14.256 3.168 1.00 97.50 211 ALA A N 1
ATOM 1655 C CA . ALA A 1 211 ? -6.211 -15.704 3.265 1.00 97.50 211 ALA A CA 1
ATOM 1656 C C . ALA A 1 211 ? -6.803 -16.250 4.574 1.00 97.50 211 ALA A C 1
ATOM 1658 O O . ALA A 1 211 ? -7.423 -17.312 4.563 1.00 97.50 211 ALA A O 1
ATOM 1659 N N . ASP A 1 212 ? -6.627 -15.525 5.679 1.00 97.81 212 ASP A N 1
ATOM 1660 C CA . ASP A 1 212 ? -7.183 -15.859 6.986 1.00 97.81 212 ASP A CA 1
ATOM 1661 C C . ASP A 1 212 ? -7.657 -14.589 7.714 1.00 97.81 212 ASP A C 1
ATOM 1663 O O . ASP A 1 212 ? -6.861 -13.910 8.366 1.00 97.81 212 ASP A O 1
ATOM 1667 N N . PRO A 1 213 ? -8.963 -14.271 7.673 1.00 96.88 213 PRO A N 1
ATOM 1668 C CA . PRO A 1 213 ? -9.520 -13.132 8.401 1.00 96.88 213 PRO A CA 1
ATOM 1669 C C . PRO A 1 213 ? -9.295 -13.175 9.919 1.00 96.88 213 PRO A C 1
ATOM 1671 O O . PRO A 1 213 ? -9.296 -12.128 10.575 1.00 96.88 213 PRO A O 1
ATOM 1674 N N . GLY A 1 214 ? -9.060 -14.365 10.490 1.00 97.69 214 GLY A N 1
ATOM 1675 C CA . GLY A 1 214 ? -8.793 -14.557 11.915 1.00 97.69 214 GLY A CA 1
ATOM 1676 C C . GLY A 1 214 ? -7.545 -13.821 12.405 1.00 97.69 214 GLY A C 1
ATOM 1677 O O . GLY A 1 214 ? -7.484 -13.445 13.580 1.00 97.69 214 GLY A O 1
ATOM 1678 N N . VAL A 1 215 ? -6.593 -13.518 11.512 1.00 97.75 215 VAL A N 1
ATOM 1679 C CA . VAL A 1 215 ? -5.381 -12.754 11.855 1.00 97.75 215 VAL A CA 1
ATOM 1680 C C . VAL A 1 215 ? -5.708 -11.348 12.359 1.00 97.75 215 VAL A C 1
ATOM 1682 O O . VAL A 1 215 ? -4.989 -10.824 13.209 1.00 97.75 215 VAL A O 1
ATOM 1685 N N . TRP A 1 216 ? -6.817 -10.747 11.904 1.00 98.31 216 TRP A N 1
ATOM 1686 C CA . TRP A 1 216 ? -7.256 -9.445 12.404 1.00 98.31 216 TRP A CA 1
ATOM 1687 C C . TRP A 1 216 ? -7.651 -9.518 13.875 1.00 98.31 216 TRP A C 1
ATOM 1689 O O . TRP A 1 216 ? -7.155 -8.737 14.681 1.00 98.31 216 TRP A O 1
ATOM 1699 N N . THR A 1 217 ? -8.509 -10.471 14.246 1.00 97.50 217 THR A N 1
ATOM 1700 C CA . THR A 1 217 ? -8.953 -10.648 15.637 1.00 97.50 217 THR A CA 1
ATOM 1701 C C . THR A 1 217 ? -7.811 -11.114 16.536 1.00 97.50 217 THR A C 1
ATOM 1703 O O . THR A 1 217 ? -7.754 -10.719 17.696 1.00 97.50 217 THR A O 1
ATOM 1706 N N . ALA A 1 218 ? -6.868 -11.901 16.018 1.00 97.94 218 ALA A N 1
ATOM 1707 C CA . ALA A 1 218 ? -5.667 -12.272 16.760 1.00 97.94 218 ALA A CA 1
ATOM 1708 C C . ALA A 1 218 ? -4.773 -11.052 17.064 1.00 97.94 218 ALA A C 1
ATOM 1710 O O . ALA A 1 218 ? -4.321 -10.897 18.198 1.00 97.94 218 ALA A O 1
ATOM 1711 N N . ALA A 1 219 ? -4.566 -10.155 16.092 1.00 97.75 219 ALA A N 1
ATOM 1712 C CA . ALA A 1 219 ? -3.797 -8.922 16.283 1.00 97.75 219 ALA A CA 1
ATOM 1713 C C . ALA A 1 219 ? -4.545 -7.873 17.131 1.00 97.75 219 ALA A C 1
ATOM 1715 O O . ALA A 1 219 ? -3.948 -7.149 17.931 1.00 97.75 219 ALA A O 1
ATOM 1716 N N . TYR A 1 220 ? -5.865 -7.787 16.961 1.00 97.81 220 TYR A N 1
ATOM 1717 C CA . TYR A 1 220 ? -6.713 -6.715 17.474 1.00 97.81 220 TYR A CA 1
ATOM 1718 C C . TYR A 1 220 ? -8.022 -7.245 18.087 1.00 97.81 220 TYR A C 1
ATOM 1720 O O . TYR A 1 220 ? -9.111 -6.912 17.614 1.00 97.81 220 TYR A O 1
ATOM 1728 N N . PRO A 1 221 ? -7.954 -8.018 19.186 1.00 97.06 221 PRO A N 1
ATOM 1729 C CA . PRO A 1 221 ? -9.093 -8.789 19.700 1.00 97.06 221 PRO A CA 1
ATOM 1730 C C . PRO A 1 221 ? -10.271 -7.945 20.189 1.00 97.06 221 PRO A C 1
ATOM 1732 O O . PRO A 1 221 ? -11.396 -8.430 20.247 1.00 97.06 221 PRO A O 1
ATOM 1735 N N . THR A 1 222 ? -10.022 -6.693 20.569 1.00 96.81 222 THR A N 1
ATOM 1736 C CA . THR A 1 222 ? -11.026 -5.794 21.154 1.00 96.81 222 THR A CA 1
ATOM 1737 C C . THR A 1 222 ? -11.394 -4.637 20.232 1.00 96.81 222 THR A C 1
ATOM 1739 O O . THR A 1 222 ? -12.166 -3.770 20.633 1.00 96.81 222 THR A O 1
ATOM 1742 N N . ILE A 1 223 ? -10.813 -4.566 19.029 1.00 97.25 223 ILE A N 1
ATOM 1743 C CA . ILE A 1 223 ? -11.008 -3.437 18.120 1.00 97.25 223 ILE A CA 1
ATOM 1744 C C . ILE A 1 223 ? -12.292 -3.629 17.320 1.00 97.25 223 ILE A C 1
ATOM 1746 O O . ILE A 1 223 ? -12.424 -4.555 16.531 1.00 97.25 223 ILE A O 1
ATOM 1750 N N . GLU A 1 224 ? -13.205 -2.684 17.498 1.00 96.06 224 GLU A N 1
ATOM 1751 C CA . GLU A 1 224 ? -14.498 -2.617 16.815 1.00 96.06 224 GLU A CA 1
ATOM 1752 C C . GLU A 1 224 ? -14.483 -1.575 15.690 1.00 96.06 224 GLU A C 1
ATOM 1754 O O . GLU A 1 224 ? -15.274 -1.650 14.752 1.00 96.06 224 GLU A O 1
ATOM 1759 N N . ARG A 1 225 ? -13.582 -0.584 15.770 1.00 96.25 225 ARG A N 1
ATOM 1760 C CA . ARG A 1 225 ? -13.445 0.487 14.776 1.00 96.25 225 ARG A CA 1
ATOM 1761 C C . ARG A 1 225 ? -11.999 0.679 14.334 1.00 96.25 225 ARG A C 1
ATOM 1763 O O . ARG A 1 225 ? -11.108 0.854 15.165 1.00 96.25 225 ARG A O 1
ATOM 1770 N N . PHE A 1 226 ? -11.787 0.772 13.026 1.00 97.00 226 PHE A N 1
ATOM 1771 C CA . PHE A 1 226 ? -10.505 1.086 12.404 1.00 97.00 226 PHE A CA 1
ATOM 1772 C C . PHE A 1 226 ? -10.558 2.449 11.705 1.00 97.00 226 PHE A C 1
ATOM 1774 O O . PHE A 1 226 ? -11.344 2.678 10.789 1.00 97.00 226 PHE A O 1
ATOM 1781 N N . VAL A 1 227 ? -9.710 3.375 12.147 1.00 95.38 227 VAL A N 1
ATOM 1782 C CA . VAL A 1 227 ? -9.694 4.767 11.694 1.00 95.38 227 VAL A CA 1
ATOM 1783 C C . VAL A 1 227 ? -8.347 5.103 11.076 1.00 95.38 227 VAL A C 1
ATOM 1785 O O . VAL A 1 227 ? -7.321 5.058 11.752 1.00 95.38 227 VAL A O 1
ATOM 1788 N N . VAL A 1 228 ? -8.342 5.552 9.825 1.00 94.06 228 VAL A N 1
ATOM 1789 C CA . VAL A 1 228 ? -7.167 6.171 9.202 1.00 94.06 228 VAL A CA 1
ATOM 1790 C C . VAL A 1 228 ? -7.338 7.683 9.227 1.00 94.06 228 VAL A C 1
ATOM 1792 O O . VAL A 1 228 ? -8.219 8.237 8.572 1.00 94.06 228 VAL A O 1
ATOM 1795 N N . ALA A 1 229 ? -6.492 8.363 9.998 1.00 90.56 229 ALA A N 1
ATOM 1796 C CA . ALA A 1 229 ? -6.633 9.781 10.292 1.00 90.56 229 ALA A CA 1
ATOM 1797 C C . ALA A 1 229 ? -5.529 10.639 9.663 1.00 90.56 229 ALA A C 1
ATOM 1799 O O . ALA A 1 229 ? -4.329 10.404 9.841 1.00 90.56 229 ALA A O 1
ATOM 1800 N N . GLY A 1 230 ? -5.947 11.709 8.983 1.00 82.00 230 GLY A N 1
ATOM 1801 C CA . GLY A 1 230 ? -5.044 12.734 8.465 1.00 82.00 230 GLY A CA 1
ATOM 1802 C C . GLY A 1 230 ? -4.280 12.303 7.216 1.00 82.00 230 GLY A C 1
ATOM 1803 O O . GLY A 1 230 ? -3.162 12.782 7.004 1.00 82.00 230 GLY A O 1
ATOM 1804 N N . ALA A 1 231 ? -4.864 11.414 6.409 1.00 83.06 231 ALA A N 1
ATOM 1805 C CA . ALA A 1 231 ? -4.331 11.067 5.100 1.00 83.06 231 ALA A CA 1
ATOM 1806 C C . ALA A 1 231 ? -4.485 12.262 4.143 1.00 83.06 231 ALA A C 1
ATOM 1808 O O . ALA A 1 231 ? -5.585 12.779 3.934 1.00 83.06 231 ALA A O 1
ATOM 1809 N N . SER A 1 232 ? -3.357 12.728 3.602 1.00 84.12 232 SER A N 1
ATOM 1810 C CA . SER A 1 232 ? -3.322 13.771 2.563 1.00 84.12 232 SER A CA 1
ATOM 1811 C C . SER A 1 232 ? -3.249 13.186 1.154 1.00 84.12 232 SER A C 1
ATOM 1813 O O . SER A 1 232 ? -3.568 13.882 0.200 1.00 84.12 232 SER A O 1
ATOM 1815 N N . MET A 1 233 ? -2.819 11.932 1.052 1.00 86.00 233 MET A N 1
ATOM 1816 C CA . MET A 1 233 ? -2.716 11.128 -0.157 1.00 86.00 233 MET A CA 1
ATOM 1817 C C . MET A 1 233 ? -3.252 9.742 0.192 1.00 86.00 233 MET A C 1
ATOM 1819 O O . MET A 1 233 ? -3.001 9.247 1.295 1.00 86.00 233 MET A O 1
ATOM 1823 N N . LEU A 1 234 ? -3.984 9.137 -0.736 1.00 89.44 234 LEU A N 1
ATOM 1824 C CA . LEU A 1 234 ? -4.390 7.745 -0.650 1.00 89.44 234 LEU A CA 1
ATOM 1825 C C . LEU A 1 234 ? -3.472 6.930 -1.558 1.00 89.44 234 LEU A C 1
ATOM 1827 O O . LEU A 1 234 ? -3.458 7.140 -2.767 1.00 89.44 234 LEU A O 1
ATOM 1831 N N . THR A 1 235 ? -2.676 6.046 -0.967 1.00 92.88 235 THR A N 1
ATOM 1832 C CA . THR A 1 235 ? -1.852 5.099 -1.724 1.00 92.88 235 THR A CA 1
ATOM 1833 C C . THR A 1 235 ? -2.693 3.871 -2.064 1.00 92.88 235 THR A C 1
ATOM 1835 O O . THR A 1 235 ? -3.592 3.509 -1.301 1.00 92.88 235 THR A O 1
ATOM 1838 N N . ALA A 1 236 ? -2.388 3.201 -3.174 1.00 94.44 236 ALA A N 1
ATOM 1839 C CA . ALA A 1 236 ? -3.069 1.966 -3.574 1.00 94.44 236 ALA A CA 1
ATOM 1840 C C . ALA A 1 236 ? -3.108 0.898 -2.450 1.00 94.44 236 ALA A C 1
ATOM 1842 O O . ALA A 1 236 ? -4.191 0.409 -2.135 1.00 94.44 236 ALA A O 1
ATOM 1843 N N . PRO A 1 237 ? -1.989 0.593 -1.767 1.00 94.12 237 PRO A N 1
ATOM 1844 C CA . PRO A 1 237 ? -1.971 -0.334 -0.631 1.00 94.12 237 PRO A CA 1
ATOM 1845 C C . PRO A 1 237 ? -2.811 0.115 0.573 1.00 94.12 237 PRO A C 1
ATOM 1847 O O . PRO A 1 237 ? -3.356 -0.716 1.294 1.00 94.12 237 PRO A O 1
ATOM 1850 N N . LEU A 1 238 ? -2.913 1.426 0.827 1.00 94.31 238 LEU A N 1
ATOM 1851 C CA . LEU A 1 238 ? -3.760 1.932 1.907 1.00 94.31 238 LEU A CA 1
ATOM 1852 C C . LEU A 1 238 ? -5.239 1.746 1.562 1.00 94.31 238 LEU A C 1
ATOM 1854 O O . LEU A 1 238 ? -6.011 1.327 2.418 1.00 94.31 238 LEU A O 1
ATOM 1858 N N . GLU A 1 239 ? -5.630 2.029 0.318 1.00 94.69 239 GLU A N 1
ATOM 1859 C CA . GLU A 1 239 ? -6.980 1.727 -0.162 1.00 94.69 239 GLU A CA 1
ATOM 1860 C C . GLU A 1 239 ? -7.292 0.229 -0.046 1.00 94.69 239 GLU A C 1
ATOM 1862 O O . GLU A 1 239 ? -8.353 -0.140 0.460 1.00 94.69 239 GLU A O 1
ATOM 1867 N N . ASP A 1 240 ? -6.352 -0.621 -0.462 1.00 95.81 240 ASP A N 1
ATOM 1868 C CA . ASP A 1 240 ? -6.472 -2.075 -0.383 1.00 95.81 240 ASP A CA 1
ATOM 1869 C C . ASP A 1 240 ? -6.674 -2.555 1.053 1.00 95.81 240 ASP A C 1
ATOM 1871 O O . ASP A 1 240 ? -7.578 -3.349 1.297 1.00 95.81 240 ASP A O 1
ATOM 1875 N N . LEU A 1 241 ? -5.911 -2.026 2.016 1.00 96.31 241 LEU A N 1
ATOM 1876 C CA . LEU A 1 241 ? -6.101 -2.348 3.431 1.00 96.31 241 LEU A CA 1
ATOM 1877 C C . LEU A 1 241 ? -7.506 -1.969 3.910 1.00 96.31 241 LEU A C 1
ATOM 1879 O O . LEU A 1 241 ? -8.169 -2.781 4.547 1.00 96.31 241 LEU A O 1
ATOM 1883 N N . LEU A 1 242 ? -7.971 -0.749 3.612 1.00 96.06 242 LEU A N 1
ATOM 1884 C CA . LEU A 1 242 ? -9.302 -0.295 4.033 1.00 96.06 242 LEU A CA 1
ATOM 1885 C C . LEU A 1 242 ? -10.398 -1.219 3.495 1.00 96.06 242 LEU A C 1
ATOM 1887 O O . LEU A 1 242 ? -11.311 -1.590 4.230 1.00 96.06 242 LEU A O 1
ATOM 1891 N N . ARG A 1 243 ? -10.303 -1.600 2.217 1.00 95.25 243 ARG A N 1
ATOM 1892 C CA . ARG A 1 243 ? -11.268 -2.501 1.578 1.00 95.25 243 ARG A CA 1
ATOM 1893 C C . ARG A 1 243 ? -11.167 -3.923 2.118 1.00 95.25 243 ARG A C 1
ATOM 1895 O O . ARG A 1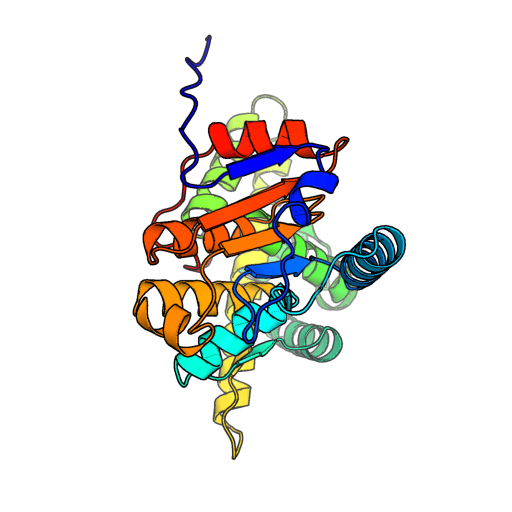 243 ? -12.205 -4.532 2.345 1.00 95.25 243 ARG A O 1
ATOM 1902 N N . ALA A 1 244 ? -9.956 -4.430 2.346 1.00 96.56 244 ALA A N 1
ATOM 1903 C CA . ALA A 1 244 ? -9.733 -5.762 2.893 1.00 96.56 244 ALA A CA 1
ATOM 1904 C C . ALA A 1 244 ? -10.300 -5.885 4.311 1.00 96.56 244 ALA A C 1
ATOM 1906 O O . ALA A 1 244 ? -11.022 -6.834 4.580 1.00 96.56 244 ALA A O 1
ATOM 1907 N N . VAL A 1 245 ? -10.065 -4.905 5.190 1.00 97.50 245 VAL A N 1
ATOM 1908 C CA . VAL A 1 245 ? -10.620 -4.938 6.553 1.00 97.50 245 VAL A CA 1
ATOM 1909 C C . VAL A 1 245 ? -12.147 -4.971 6.518 1.00 97.50 245 VAL A C 1
ATOM 1911 O O . VAL A 1 245 ? -12.728 -5.847 7.143 1.00 97.50 245 VAL A O 1
ATOM 1914 N N . VAL A 1 246 ? -12.802 -4.103 5.735 1.00 96.25 246 VAL A N 1
ATOM 1915 C CA . VAL A 1 246 ? -14.275 -4.141 5.639 1.00 96.25 246 VAL A CA 1
ATOM 1916 C C . VAL A 1 246 ? -14.789 -5.449 5.040 1.00 96.25 246 VAL A C 1
ATOM 1918 O O . VAL A 1 246 ? -15.835 -5.942 5.442 1.00 96.25 246 VAL A O 1
ATOM 1921 N N . ALA A 1 247 ? -14.105 -5.984 4.030 1.00 95.50 247 ALA A N 1
ATOM 1922 C CA . ALA A 1 247 ? -14.565 -7.188 3.349 1.00 95.50 247 ALA A CA 1
ATOM 1923 C C . ALA A 1 247 ? -14.399 -8.451 4.205 1.00 95.50 247 ALA A C 1
ATOM 1925 O O . ALA A 1 247 ? -15.164 -9.394 4.028 1.00 95.50 247 ALA A O 1
ATOM 1926 N N . GLN A 1 248 ? -13.394 -8.479 5.084 1.00 96.75 248 GLN A N 1
ATOM 1927 C CA . GLN A 1 248 ? -12.998 -9.676 5.823 1.00 96.75 248 GLN A CA 1
ATOM 1928 C C . GLN A 1 248 ? -13.429 -9.660 7.295 1.00 96.75 248 GLN A C 1
ATOM 1930 O O . GLN A 1 248 ? -13.387 -10.701 7.943 1.00 96.75 248 GLN A O 1
ATOM 1935 N N . THR A 1 249 ? -13.820 -8.511 7.855 1.00 97.06 249 THR A N 1
ATOM 1936 C CA . THR A 1 249 ? -14.093 -8.383 9.294 1.00 97.06 249 THR A CA 1
ATOM 1937 C C . THR A 1 249 ? -15.332 -7.536 9.579 1.00 97.06 249 THR A C 1
ATOM 1939 O O . THR A 1 249 ? -15.768 -6.738 8.754 1.00 97.06 249 THR A O 1
ATOM 1942 N N . ASP A 1 250 ? -15.867 -7.656 10.797 1.00 96.31 250 ASP A N 1
ATOM 1943 C CA . ASP A 1 250 ? -16.983 -6.830 11.285 1.00 96.31 250 ASP A CA 1
ATOM 1944 C C . ASP A 1 250 ? -16.537 -5.437 11.781 1.00 96.31 250 ASP A C 1
ATOM 1946 O O . ASP A 1 250 ? -17.304 -4.708 12.413 1.00 96.31 250 ASP A O 1
ATOM 1950 N N . THR A 1 251 ? -15.278 -5.054 11.545 1.00 97.19 251 THR A N 1
ATOM 1951 C CA . THR A 1 251 ? -14.731 -3.780 12.029 1.00 97.19 251 THR A CA 1
ATOM 1952 C C . THR A 1 251 ? -15.279 -2.602 11.223 1.00 97.19 251 THR A C 1
ATOM 1954 O O . THR A 1 251 ? -15.158 -2.547 10.002 1.00 97.19 251 THR A O 1
ATOM 1957 N N . ASP A 1 252 ? -15.805 -1.591 11.915 1.00 96.50 252 ASP A N 1
ATOM 1958 C CA . ASP A 1 252 ? -16.275 -0.343 11.310 1.00 96.50 252 ASP A CA 1
ATOM 1959 C C . ASP A 1 252 ? -15.079 0.485 10.808 1.00 96.50 252 ASP A C 1
ATOM 1961 O O . ASP A 1 252 ? -14.226 0.904 11.596 1.00 96.50 252 ASP A O 1
ATOM 1965 N N . VAL A 1 253 ? -14.986 0.729 9.497 1.00 96.94 253 VAL A N 1
ATOM 1966 C CA . VAL A 1 253 ? -13.830 1.406 8.884 1.00 96.94 253 VAL A CA 1
ATOM 1967 C C . VAL A 1 253 ? -14.141 2.857 8.525 1.00 96.94 253 VAL A C 1
ATOM 1969 O O . VAL A 1 253 ? -15.130 3.180 7.860 1.00 96.94 253 VAL A O 1
ATOM 1972 N N . HIS A 1 254 ? -13.250 3.750 8.952 1.00 95.44 254 HIS A N 1
ATOM 1973 C CA . HIS A 1 254 ? -13.355 5.192 8.775 1.00 95.44 254 HIS A CA 1
ATOM 1974 C C . HIS A 1 254 ? -12.068 5.778 8.184 1.00 95.44 254 HIS A C 1
ATOM 1976 O O . HIS A 1 254 ? -10.976 5.600 8.722 1.00 95.44 254 HIS A O 1
ATOM 1982 N N . LEU A 1 255 ? -12.200 6.574 7.126 1.00 94.44 255 LEU A N 1
ATOM 1983 C CA . LEU A 1 255 ? -11.112 7.339 6.523 1.00 94.44 255 LEU A CA 1
ATOM 1984 C C . LEU A 1 255 ? -11.357 8.838 6.725 1.00 94.44 255 LEU A C 1
ATOM 1986 O O . LEU A 1 255 ? -12.335 9.383 6.219 1.00 94.44 255 LEU A O 1
ATOM 1990 N N . HIS A 1 256 ? -10.460 9.519 7.439 1.00 92.94 256 HIS A N 1
ATOM 1991 C CA . HIS A 1 256 ? -10.528 10.965 7.656 1.00 92.94 256 HIS A CA 1
ATOM 1992 C C . HIS A 1 256 ? -9.477 11.686 6.817 1.00 92.94 256 HIS A C 1
ATOM 1994 O O . HIS A 1 256 ? -8.266 11.601 7.065 1.00 92.94 256 HIS A O 1
ATOM 2000 N N . LEU A 1 257 ? -9.976 12.443 5.847 1.00 91.75 257 LEU A N 1
ATOM 2001 C CA . LEU A 1 257 ? -9.208 13.204 4.881 1.00 91.75 257 LEU A CA 1
ATOM 2002 C C . LEU A 1 257 ? -9.159 14.684 5.258 1.00 91.75 257 LEU A C 1
ATOM 2004 O O . LEU A 1 257 ? -10.062 15.243 5.890 1.00 91.75 257 LEU A O 1
ATOM 2008 N N . ARG A 1 258 ? -8.080 15.345 4.843 1.00 88.19 258 ARG A N 1
ATOM 2009 C CA . ARG A 1 258 ? -7.911 16.787 5.049 1.00 88.19 258 ARG A CA 1
ATOM 2010 C C . ARG A 1 258 ? -8.819 17.584 4.119 1.00 88.19 258 ARG A C 1
ATOM 2012 O O . ARG A 1 258 ? -9.072 17.161 3.003 1.00 88.19 258 ARG A O 1
ATOM 2019 N N . THR A 1 259 ? -9.218 18.786 4.528 1.00 89.00 259 THR A N 1
ATOM 2020 C CA . THR A 1 259 ? -10.092 19.664 3.729 1.00 89.00 259 THR A CA 1
ATOM 2021 C C . THR A 1 259 ? -9.544 19.948 2.328 1.00 89.00 259 THR A C 1
ATOM 2023 O O . THR A 1 259 ? -10.298 19.918 1.365 1.00 89.00 259 THR A O 1
ATOM 2026 N N . ALA A 1 260 ? -8.234 20.187 2.202 1.00 88.50 260 ALA A N 1
ATOM 2027 C CA . ALA A 1 260 ? -7.625 20.576 0.928 1.00 88.50 260 ALA A CA 1
ATOM 2028 C C . ALA A 1 260 ? -7.483 19.416 -0.074 1.00 88.50 260 ALA A C 1
ATOM 2030 O O . ALA A 1 260 ? -7.655 19.622 -1.268 1.00 88.50 260 ALA A O 1
ATOM 2031 N N . SER A 1 261 ? -7.167 18.205 0.396 1.00 90.38 261 SER A N 1
ATOM 2032 C CA . SER A 1 261 ? -6.912 17.046 -0.474 1.00 90.38 261 SER A CA 1
ATOM 2033 C C . SER A 1 261 ? -8.018 15.991 -0.443 1.00 90.38 261 SER A C 1
ATOM 2035 O O . SER A 1 261 ? -8.017 15.071 -1.250 1.00 90.38 261 SER A O 1
ATOM 2037 N N . GLY A 1 262 ? -8.972 16.106 0.477 1.00 92.38 262 GLY A N 1
ATOM 2038 C CA . GLY A 1 262 ? -10.025 15.123 0.686 1.00 92.38 262 GLY A CA 1
ATOM 2039 C C . GLY A 1 262 ? -11.064 15.043 -0.427 1.00 92.38 262 GLY A C 1
ATOM 2040 O O . GLY A 1 262 ? -11.347 13.922 -0.838 1.00 92.38 262 GLY A O 1
ATOM 2041 N N . PRO A 1 263 ? -11.596 16.163 -0.961 1.00 93.94 263 PRO A N 1
ATOM 2042 C CA . PRO A 1 263 ? -12.580 16.107 -2.041 1.00 93.94 263 PRO A CA 1
ATOM 2043 C C . PRO A 1 263 ? -12.112 15.321 -3.281 1.00 93.94 263 PRO A C 1
ATOM 2045 O O . PRO A 1 263 ? -12.837 14.409 -3.680 1.00 93.94 263 PRO A O 1
ATOM 2048 N N . PRO A 1 264 ? -10.912 15.561 -3.859 1.00 93.25 264 PRO A N 1
ATOM 2049 C CA . PRO A 1 264 ? -10.470 14.781 -5.018 1.00 93.25 264 PRO A CA 1
ATOM 2050 C C . PRO A 1 264 ? -10.202 13.304 -4.683 1.00 93.25 264 PRO A C 1
ATOM 2052 O O . PRO A 1 264 ? -10.417 12.441 -5.530 1.00 93.25 264 PRO A O 1
ATOM 2055 N N . ILE A 1 265 ? -9.776 12.981 -3.455 1.00 92.75 265 ILE A N 1
ATOM 2056 C CA . ILE A 1 265 ? -9.580 11.587 -3.022 1.00 92.75 265 ILE A CA 1
ATOM 2057 C C . ILE A 1 265 ? -10.924 10.859 -2.868 1.00 92.75 265 ILE A C 1
ATOM 2059 O O . ILE A 1 265 ? -11.051 9.724 -3.322 1.00 92.75 265 ILE A O 1
ATOM 2063 N N . ASP A 1 266 ? -11.931 11.488 -2.251 1.00 93.38 266 ASP A N 1
ATOM 2064 C CA . ASP A 1 266 ? -13.274 10.905 -2.110 1.00 93.38 266 ASP A CA 1
ATOM 2065 C C . ASP A 1 266 ? -13.936 10.698 -3.482 1.00 93.38 266 ASP A C 1
ATOM 2067 O O . ASP A 1 266 ? -14.508 9.640 -3.747 1.00 93.38 266 ASP A O 1
ATOM 2071 N N . GLU A 1 267 ? -13.787 11.662 -4.396 1.00 92.31 267 GLU A N 1
ATOM 2072 C CA . GLU A 1 267 ? -14.249 11.522 -5.778 1.00 92.31 267 GLU A CA 1
ATOM 2073 C C . GLU A 1 267 ? -13.558 10.355 -6.496 1.00 92.31 267 GLU A C 1
ATOM 2075 O O . GLU A 1 267 ? -14.237 9.548 -7.138 1.00 92.31 267 GLU A O 1
ATOM 2080 N N . HIS A 1 268 ? -12.233 10.227 -6.363 1.00 89.81 268 HIS A N 1
ATOM 2081 C CA . HIS A 1 268 ? -11.476 9.116 -6.939 1.00 89.81 268 HIS A CA 1
ATOM 2082 C C . HIS A 1 268 ? -11.966 7.764 -6.406 1.00 89.81 268 HIS A C 1
ATOM 2084 O O . HIS A 1 268 ? -12.321 6.883 -7.187 1.00 89.81 268 HIS A O 1
ATOM 2090 N N . LEU A 1 269 ? -12.075 7.621 -5.083 1.00 91.44 269 LEU A N 1
ATOM 2091 C CA . LEU A 1 269 ? -12.545 6.401 -4.421 1.00 91.44 269 LEU A CA 1
ATOM 2092 C C . LEU A 1 269 ? -13.918 5.941 -4.928 1.00 91.44 269 LEU A C 1
ATOM 2094 O O . LEU A 1 269 ? -14.156 4.743 -5.087 1.00 91.44 269 LEU A O 1
ATOM 2098 N N . ARG A 1 270 ? -14.825 6.890 -5.186 1.00 91.81 270 ARG A N 1
ATOM 2099 C CA . ARG A 1 270 ? -16.181 6.616 -5.686 1.00 91.81 270 ARG A CA 1
ATOM 2100 C C . ARG A 1 270 ? -16.229 6.315 -7.180 1.00 91.81 270 ARG A C 1
ATOM 2102 O O . ARG A 1 270 ? -17.258 5.849 -7.656 1.00 91.81 270 ARG A O 1
ATOM 2109 N N . ARG A 1 271 ? -15.170 6.592 -7.937 1.00 88.12 271 ARG A N 1
ATOM 2110 C CA . ARG A 1 271 ? -15.112 6.352 -9.390 1.00 88.12 271 ARG A CA 1
ATOM 2111 C C . ARG A 1 271 ? -14.277 5.136 -9.760 1.00 88.12 271 ARG A C 1
ATOM 2113 O O . ARG A 1 271 ? -14.511 4.542 -10.812 1.00 88.12 271 ARG A O 1
ATOM 2120 N N . THR A 1 272 ? -13.337 4.756 -8.907 1.00 83.12 272 THR A N 1
ATOM 2121 C CA . THR A 1 272 ? -12.426 3.643 -9.157 1.00 83.12 272 THR A CA 1
ATOM 2122 C C . THR A 1 272 ? -13.027 2.333 -8.659 1.00 83.12 272 THR A C 1
ATOM 2124 O O . THR A 1 272 ? -13.449 2.212 -7.507 1.00 83.12 272 THR A O 1
ATOM 2127 N N . LYS A 1 273 ? -13.058 1.321 -9.535 1.00 84.19 273 LYS A N 1
ATOM 2128 C CA . LYS A 1 273 ? -13.402 -0.047 -9.138 1.00 84.19 273 LYS A CA 1
ATOM 2129 C C . LYS A 1 273 ? -12.241 -0.620 -8.320 1.00 84.19 273 LYS A C 1
ATOM 2131 O O . LYS A 1 273 ? -11.090 -0.519 -8.739 1.00 84.19 273 LYS A O 1
ATOM 2136 N N . ALA A 1 274 ? -12.554 -1.248 -7.189 1.00 87.88 274 ALA A N 1
ATOM 2137 C CA . ALA A 1 274 ? -11.569 -2.003 -6.422 1.00 87.88 274 ALA A CA 1
ATOM 2138 C C . ALA A 1 274 ? -10.919 -3.091 -7.294 1.00 87.88 274 ALA A C 1
ATOM 2140 O O . ALA A 1 274 ? -11.574 -3.675 -8.164 1.00 87.88 274 ALA A O 1
ATOM 2141 N N . VAL A 1 275 ? -9.636 -3.355 -7.056 1.00 92.75 275 VAL A N 1
ATOM 2142 C CA . VAL A 1 275 ? -8.958 -4.495 -7.675 1.00 92.75 275 VAL A CA 1
ATOM 2143 C C . VAL A 1 275 ? -9.411 -5.799 -7.023 1.00 92.75 275 VAL A C 1
ATOM 2145 O O . VAL A 1 275 ? -9.774 -5.826 -5.848 1.00 92.75 275 VAL A O 1
ATOM 2148 N N . GLU A 1 276 ? -9.403 -6.871 -7.805 1.00 92.19 276 GLU A N 1
ATOM 2149 C CA . GLU A 1 276 ? -9.515 -8.236 -7.291 1.00 92.19 276 GLU A CA 1
ATOM 2150 C C . GLU A 1 276 ? -8.150 -8.655 -6.729 1.00 92.19 276 GLU A C 1
ATOM 2152 O O . GLU A 1 276 ? -7.132 -8.173 -7.215 1.00 92.19 276 GLU A O 1
ATOM 2157 N N . GLU A 1 277 ? -8.132 -9.508 -5.700 1.00 93.25 277 GLU A N 1
ATOM 2158 C CA . GLU A 1 277 ? -6.898 -10.003 -5.058 1.00 93.25 277 GLU A CA 1
ATOM 2159 C C . GLU A 1 277 ? -5.908 -8.887 -4.645 1.00 93.25 277 GLU A C 1
ATOM 2161 O O . GLU A 1 277 ? -4.734 -8.897 -5.042 1.00 93.25 277 GLU A O 1
ATOM 2166 N N . PRO A 1 278 ? -6.356 -7.900 -3.842 1.00 94.94 278 PRO A N 1
ATOM 2167 C CA . PRO A 1 278 ? -5.519 -6.774 -3.459 1.00 94.94 278 PRO A CA 1
ATOM 2168 C C . PRO A 1 278 ? -4.262 -7.234 -2.714 1.00 94.94 278 PRO A C 1
ATOM 2170 O O . PRO A 1 278 ? -4.239 -8.237 -2.000 1.00 94.94 278 PRO A O 1
ATOM 2173 N N . GLY A 1 279 ? -3.187 -6.478 -2.905 1.00 93.38 279 GLY A N 1
ATOM 2174 C CA . GLY A 1 279 ? -1.860 -6.870 -2.455 1.00 93.38 279 GLY A CA 1
ATOM 2175 C C . GLY A 1 279 ? -1.160 -7.913 -3.342 1.00 93.38 279 GLY A C 1
ATOM 2176 O O . GLY A 1 279 ? -0.020 -8.279 -3.067 1.00 93.38 279 GLY A O 1
ATOM 2177 N N . THR A 1 280 ? -1.750 -8.400 -4.430 1.00 95.12 280 THR A N 1
ATOM 2178 C CA . THR A 1 280 ? -0.971 -9.153 -5.428 1.00 95.12 280 THR A CA 1
ATOM 2179 C C . THR A 1 280 ? 0.050 -8.236 -6.101 1.00 95.12 280 THR A C 1
ATOM 2181 O O . THR A 1 280 ? -0.256 -7.084 -6.401 1.00 95.12 280 THR A O 1
ATOM 2184 N N . GLN A 1 281 ? 1.269 -8.735 -6.322 1.00 95.81 281 GLN A N 1
ATOM 2185 C CA . GLN A 1 281 ? 2.345 -7.999 -6.989 1.00 95.81 281 GLN A CA 1
ATOM 2186 C C . GLN A 1 281 ? 2.872 -8.809 -8.169 1.00 95.81 281 GLN A C 1
ATOM 2188 O O . GLN A 1 281 ? 3.046 -10.021 -8.050 1.00 95.81 281 GLN A O 1
ATOM 2193 N N . ALA A 1 282 ? 3.127 -8.143 -9.290 1.00 96.19 282 ALA A N 1
ATOM 2194 C CA . ALA A 1 282 ? 3.633 -8.770 -10.506 1.00 96.19 282 ALA A CA 1
ATOM 2195 C C . ALA A 1 282 ? 4.630 -7.853 -11.227 1.00 96.19 282 ALA A C 1
ATOM 2197 O O . ALA A 1 282 ? 4.787 -6.685 -10.871 1.00 96.19 282 ALA A O 1
ATOM 2198 N N . VAL A 1 283 ? 5.283 -8.390 -12.256 1.00 96.50 283 VAL A N 1
ATOM 2199 C CA . VAL A 1 283 ? 6.060 -7.606 -13.223 1.00 96.50 283 VAL A CA 1
ATOM 2200 C C . VAL A 1 283 ? 5.136 -7.198 -14.365 1.00 96.50 283 VAL A C 1
ATOM 2202 O O . VAL A 1 283 ? 4.361 -8.016 -14.863 1.00 96.50 283 VAL A O 1
ATOM 2205 N N . PHE A 1 284 ? 5.210 -5.936 -14.779 1.00 96.62 284 PHE A N 1
ATOM 2206 C CA . PHE A 1 284 ? 4.553 -5.466 -15.989 1.00 96.62 284 PHE A CA 1
ATOM 2207 C C . PHE A 1 284 ? 5.409 -5.825 -17.205 1.00 96.62 284 PHE A C 1
ATOM 2209 O O . PHE A 1 284 ? 6.564 -5.413 -17.301 1.00 96.62 284 PHE A O 1
ATOM 2216 N N . ALA A 1 285 ? 4.840 -6.603 -18.126 1.00 91.25 285 ALA A N 1
ATOM 2217 C CA . ALA A 1 285 ? 5.535 -7.046 -19.324 1.00 91.25 285 ALA A CA 1
ATOM 2218 C C . ALA A 1 285 ? 5.318 -6.059 -20.475 1.00 91.25 285 ALA A C 1
ATOM 2220 O O . ALA A 1 285 ? 4.191 -5.775 -20.883 1.00 91.25 285 ALA A O 1
ATOM 2221 N N . TRP A 1 286 ? 6.421 -5.575 -21.031 1.00 88.62 286 TRP A N 1
ATOM 2222 C CA . TRP A 1 286 ? 6.452 -4.715 -22.202 1.00 88.62 286 TRP A CA 1
ATOM 2223 C C . TRP A 1 286 ? 7.775 -4.952 -22.918 1.00 88.62 286 TRP A C 1
ATOM 2225 O O . TRP A 1 286 ? 8.809 -4.803 -22.282 1.00 88.62 286 TRP A O 1
ATOM 2235 N N . ARG A 1 287 ? 7.670 -5.335 -24.198 1.00 80.81 287 ARG A N 1
ATOM 2236 C CA . ARG A 1 287 ? 8.739 -5.650 -25.163 1.00 80.81 287 ARG A CA 1
ATOM 2237 C C . ARG A 1 287 ? 9.964 -6.400 -24.627 1.00 80.81 287 ARG A C 1
ATOM 2239 O O . ARG A 1 287 ? 10.822 -5.801 -23.954 1.00 80.81 287 ARG A O 1
#

pLDDT: mean 89.29, std 11.01, range [32.03, 98.31]